Protein AF-C1N4J9-F1 (afdb_monomer_lite)

Organism: Micromonas pusilla (strain CCMP1545) (NCBI:txid564608)

Radius of gyration: 28.21 Å; chains: 1; bounding box: 77×66×72 Å

InterPro domains:
  IPR036188 FAD/NAD(P)-binding domain superfamily [G3DSA:3.50.50.60] (2-263)
  IPR036188 FAD/NAD(P)-binding domain superfamily [SSF51905] (5-262)

Secondary structure (DSSP, 8-state):
--TT-----HHHHHHHHHHHHHHHH-TTT-----S-EEEEEETTTTEEEEEE-BTTBTT--SEEEEEE-S-EEE---TT-HHHHHHHHTTS--EEEEEEEEEEEEEEEP----TTS-S---THHHHHHTTSPEEEEETTEEEEEPBPTTS-EEEEEEE--HHHHHTS-TTS--GGG--SHHHHHHHHHHH-TTSS-EEE-TTT--EEEPPPPHHHHHHHHHSPPEEEEEEEEES-SB-TTSSEEE-GGGT-B--GGGS-HHHHHH----------PPP-----PPPP-------------

pLDDT: mean 78.82, std 22.14, range [24.16, 97.94]

Foldseek 3Di:
DPDPDDDDDPVVVVVVVLVVVCVVPNCVGDPDDPQWDFDDADPVQQKTWIFHDDPVGNPDTPDIDIDHAQAAEFPPAQPTPVLVNCVVVVQKDKDKDFAQKWKDKFWAPQDDAPPDPPPPDPVVSVVQLQDWDKDDDPQWIWTWHHDPVSTTIIIIIAGDDPRVVPDDPPGDDLVQQQALVSLQVCCQVRPLPRRHWDQDPPPRDIGRDGPDSVRSRCRNPDDIGGQDMWMAMPDQAGPVRRYGYAQSSHTDDGCPVVCSVVRRPDDPPPPDPPDDDDDDDDDDDDDDDDDDDDDDDDDD

Sequence (300 aa):
MFKGTVSIDRNALADAIAASAEAKHGADVVAFARGVGVDAIDFDARVVTLAAKEASDPASVSYEQLVSYDLLVAADGVNSRVRSLLEAAGDVVVDQHSDEMLFKTIRLPAQTPPNYPHDGTVKVAATWRKCFHTWPRGLMSLLAPPCPNGSLTATVILPGGVHAANAGSDVWTFDKISTAEDAARFFAETFPDAFGRDVDAMTGAVSPTRPPEEELERFASARANPGGVTTTISSLAARDGTVALIGDAAHSMWPSLGQGCNARWRRRSISRPRSSPRRGATRRKRWRTSTPCEGRRCGR

Structure (mmCIF, N/CA/C/O backbone):
data_AF-C1N4J9-F1
#
_entry.id   AF-C1N4J9-F1
#
loop_
_atom_site.group_PDB
_atom_site.id
_atom_site.type_symbol
_atom_site.label_atom_id
_atom_site.label_alt_id
_atom_site.label_comp_id
_atom_site.label_asym_id
_atom_site.label_entity_id
_atom_site.label_seq_id
_atom_site.pdbx_PDB_ins_code
_atom_site.Cartn_x
_atom_site.Cartn_y
_atom_site.Cartn_z
_atom_site.occupancy
_atom_site.B_iso_or_equiv
_atom_site.auth_seq_id
_atom_site.auth_comp_id
_atom_site.auth_asym_id
_atom_site.auth_atom_id
_atom_site.pdbx_PDB_model_num
ATOM 1 N N . MET A 1 1 ? -11.879 0.253 -20.882 1.00 46.34 1 MET A N 1
ATOM 2 C CA . MET A 1 1 ? -12.050 0.010 -19.430 1.00 46.34 1 MET A CA 1
ATOM 3 C C . MET A 1 1 ? -11.187 1.064 -18.722 1.00 46.34 1 MET A C 1
ATOM 5 O O . MET A 1 1 ? -10.164 1.368 -19.307 1.00 46.34 1 MET A O 1
ATOM 9 N N . PHE A 1 2 ? -11.611 1.698 -17.614 1.00 53.31 2 PHE A N 1
ATOM 10 C CA . PHE A 1 2 ? -11.033 2.936 -17.000 1.00 53.31 2 PHE A CA 1
ATOM 11 C C . PHE A 1 2 ? -11.514 4.315 -17.527 1.00 53.31 2 PHE A C 1
ATOM 13 O O . PHE A 1 2 ? -10.832 5.323 -17.365 1.00 53.31 2 PHE A O 1
ATOM 20 N N . LYS A 1 3 ? -12.708 4.429 -18.133 1.00 52.47 3 LYS A N 1
ATOM 21 C CA . LYS A 1 3 ? -13.301 5.769 -18.350 1.00 52.47 3 LYS A CA 1
ATOM 22 C C . LYS A 1 3 ? -13.737 6.352 -16.998 1.00 52.47 3 LYS A C 1
ATOM 24 O O . LYS A 1 3 ? -14.516 5.712 -16.299 1.00 52.47 3 LYS A O 1
ATOM 29 N N . GLY A 1 4 ? -13.256 7.550 -16.660 1.00 68.94 4 GLY A N 1
ATOM 30 C CA . GLY A 1 4 ? -13.647 8.284 -15.447 1.00 68.94 4 GLY A CA 1
ATOM 31 C C . GLY A 1 4 ? -12.798 8.019 -14.197 1.00 68.94 4 GLY A C 1
ATOM 32 O O . GLY A 1 4 ? -13.113 8.555 -13.141 1.00 68.94 4 GLY A O 1
ATOM 33 N N . THR A 1 5 ? -11.727 7.228 -14.287 1.00 72.38 5 THR A N 1
ATOM 34 C CA . THR A 1 5 ? -10.736 7.108 -13.203 1.00 72.38 5 THR A CA 1
ATOM 35 C C . THR A 1 5 ? -9.741 8.260 -13.245 1.00 72.38 5 THR A C 1
ATOM 37 O O . THR A 1 5 ? -9.283 8.645 -14.320 1.00 72.38 5 THR A O 1
ATOM 40 N N . VAL A 1 6 ? -9.381 8.774 -12.071 1.00 78.12 6 VAL A N 1
ATOM 41 C CA . VAL A 1 6 ? -8.409 9.857 -11.900 1.00 78.12 6 VAL A CA 1
ATOM 42 C C . VAL A 1 6 ? -7.246 9.335 -11.066 1.00 78.12 6 VAL A C 1
ATOM 44 O O . VAL A 1 6 ? -7.457 8.622 -10.087 1.00 78.12 6 VAL A O 1
ATOM 47 N N . SER A 1 7 ? -6.026 9.682 -11.469 1.00 77.81 7 SER A N 1
ATOM 48 C CA . SER A 1 7 ? -4.830 9.467 -10.660 1.00 77.81 7 SER A CA 1
ATOM 49 C C . SER A 1 7 ? -4.620 10.679 -9.762 1.00 77.81 7 SER A C 1
ATOM 51 O O . SER A 1 7 ? -4.632 11.815 -10.240 1.00 77.81 7 SER A O 1
ATOM 53 N N . ILE A 1 8 ? -4.484 10.440 -8.463 1.00 82.31 8 ILE A N 1
ATOM 54 C CA . ILE A 1 8 ? -4.369 11.478 -7.439 1.00 82.31 8 ILE A CA 1
ATOM 55 C C . ILE A 1 8 ? -3.183 11.114 -6.553 1.00 82.31 8 ILE A C 1
ATOM 57 O O . ILE A 1 8 ? -3.012 9.948 -6.194 1.00 82.31 8 ILE A O 1
ATOM 61 N N . ASP A 1 9 ? -2.375 12.111 -6.199 1.00 83.81 9 ASP A N 1
ATOM 62 C CA . ASP A 1 9 ? -1.312 11.924 -5.220 1.00 83.81 9 ASP A CA 1
ATOM 63 C C . ASP A 1 9 ? -1.897 11.602 -3.835 1.00 83.81 9 ASP A C 1
ATOM 65 O O . ASP A 1 9 ? -2.837 12.248 -3.361 1.00 83.81 9 ASP A O 1
ATOM 69 N N . ARG A 1 10 ? -1.339 10.579 -3.183 1.00 84.31 10 ARG A N 1
ATOM 70 C CA . ARG A 1 10 ? -1.845 10.070 -1.904 1.00 84.31 10 ARG A CA 1
ATOM 71 C C . ARG A 1 10 ? -1.744 11.112 -0.791 1.00 84.31 10 ARG A C 1
ATOM 73 O O . ARG A 1 10 ? -2.682 11.231 -0.004 1.00 84.31 10 ARG A O 1
ATOM 80 N N . ASN A 1 11 ? -0.618 11.816 -0.708 1.00 85.81 11 ASN A N 1
ATOM 81 C CA . ASN A 1 11 ? -0.354 12.758 0.376 1.00 85.81 11 ASN A CA 1
ATOM 82 C C . ASN A 1 11 ? -1.211 14.007 0.191 1.00 85.81 11 ASN A C 1
ATOM 84 O O . ASN A 1 11 ? -1.920 14.396 1.113 1.00 85.81 11 ASN A O 1
ATOM 88 N N . ALA A 1 12 ? -1.276 14.528 -1.038 1.00 88.81 12 ALA A N 1
ATOM 89 C CA . ALA A 1 12 ? -2.144 15.649 -1.378 1.00 88.81 12 ALA A CA 1
ATOM 90 C C . ALA A 1 12 ? -3.619 15.363 -1.047 1.00 88.81 12 ALA A C 1
ATOM 92 O O . ALA A 1 12 ? -4.321 16.234 -0.535 1.00 88.81 12 ALA A O 1
ATOM 93 N N . LEU A 1 13 ? -4.099 14.139 -1.305 1.00 89.69 13 LEU A N 1
ATOM 94 C CA . LEU A 1 13 ? -5.462 13.749 -0.945 1.00 89.69 13 LEU A CA 1
ATOM 95 C C . LEU A 1 13 ? -5.671 13.685 0.574 1.00 89.69 13 LEU A C 1
ATOM 97 O O . LEU A 1 13 ? -6.696 14.157 1.063 1.00 89.69 13 LEU A O 1
ATOM 101 N N . ALA A 1 14 ? -4.730 13.101 1.319 1.00 89.88 14 ALA A N 1
ATOM 102 C CA . ALA A 1 14 ? -4.820 13.010 2.775 1.00 89.88 14 ALA A CA 1
ATOM 103 C C . ALA A 1 14 ? -4.820 14.399 3.433 1.00 89.88 14 ALA A C 1
ATOM 105 O O . ALA A 1 14 ? -5.667 14.674 4.285 1.00 89.88 14 ALA A O 1
ATOM 106 N N . ASP A 1 15 ? -3.936 15.288 2.981 1.00 89.81 15 ASP A N 1
ATOM 107 C CA . ASP A 1 15 ? -3.843 16.662 3.472 1.00 89.81 15 ASP A CA 1
ATOM 108 C C . ASP A 1 15 ? -5.116 17.455 3.153 1.00 89.81 15 ASP A C 1
ATOM 110 O O . ASP A 1 15 ? -5.657 18.136 4.025 1.00 89.81 15 ASP A O 1
ATOM 114 N N . ALA A 1 16 ? -5.663 17.303 1.942 1.00 92.56 16 ALA A N 1
ATOM 115 C CA . ALA A 1 16 ? -6.922 17.939 1.560 1.00 92.56 16 ALA A CA 1
ATOM 116 C C . ALA A 1 16 ? -8.113 17.457 2.409 1.00 92.56 16 ALA A C 1
ATOM 118 O O . ALA A 1 16 ? -8.984 18.257 2.755 1.00 92.56 16 ALA A O 1
ATOM 119 N N . ILE A 1 17 ? -8.159 16.169 2.771 1.00 91.38 17 ILE A N 1
ATOM 120 C CA . ILE A 1 17 ? -9.198 15.623 3.658 1.00 91.38 17 ILE A CA 1
ATOM 121 C C . ILE A 1 17 ? -9.083 16.230 5.060 1.00 91.38 17 ILE A C 1
ATOM 123 O O . ILE A 1 17 ? -10.097 16.668 5.604 1.00 91.38 17 ILE A O 1
ATOM 127 N N . ALA A 1 18 ? -7.874 16.278 5.628 1.00 89.75 18 ALA A N 1
ATOM 128 C CA . ALA A 1 18 ? -7.645 16.847 6.956 1.00 89.75 18 ALA A CA 1
ATOM 129 C C . ALA A 1 18 ? -8.039 18.332 6.997 1.00 89.75 18 ALA A C 1
ATOM 131 O O . ALA A 1 18 ? -8.881 18.723 7.805 1.00 89.75 18 ALA A O 1
ATOM 132 N N . ALA A 1 19 ? -7.539 19.122 6.042 1.00 90.44 19 ALA A N 1
ATOM 133 C CA . ALA A 1 19 ? -7.862 20.542 5.930 1.00 90.44 19 ALA A CA 1
ATOM 134 C C . ALA A 1 19 ? -9.370 20.783 5.735 1.00 90.44 19 ALA A C 1
ATOM 136 O O . ALA A 1 19 ? -9.949 21.686 6.338 1.00 90.44 19 ALA A O 1
ATOM 137 N N . SER A 1 20 ? -10.042 19.952 4.928 1.00 93.31 20 SER A N 1
ATOM 138 C CA . SER A 1 20 ? -11.491 20.059 4.732 1.00 93.31 20 SER A CA 1
ATOM 139 C C . SER A 1 20 ? -12.288 19.731 5.996 1.00 93.31 20 SER A C 1
ATOM 141 O O . SER A 1 20 ? -13.376 20.285 6.168 1.00 93.31 20 SER A O 1
ATOM 143 N N . ALA A 1 21 ? -11.808 18.818 6.844 1.00 91.19 21 ALA A N 1
ATOM 144 C CA . ALA A 1 21 ? -12.477 18.468 8.093 1.00 91.19 21 ALA A CA 1
ATOM 145 C C . ALA A 1 21 ? -12.380 19.617 9.108 1.00 91.19 21 ALA A C 1
ATOM 147 O O . ALA A 1 21 ? -13.407 20.028 9.653 1.00 91.19 21 ALA A O 1
ATOM 148 N N . GLU A 1 22 ? -11.183 20.186 9.283 1.00 90.62 22 GLU A N 1
ATOM 149 C CA . GLU A 1 22 ? -10.947 21.344 10.158 1.00 90.62 22 GLU A CA 1
ATOM 150 C C . GLU A 1 22 ? -11.754 22.562 9.697 1.00 90.62 22 GLU A C 1
ATOM 152 O O . GLU A 1 22 ? -12.463 23.172 10.493 1.00 90.62 22 GLU A O 1
ATOM 157 N N . ALA A 1 23 ? -11.732 22.878 8.397 1.00 91.88 23 ALA A N 1
ATOM 158 C CA . ALA A 1 23 ? -12.449 24.032 7.852 1.00 91.88 23 ALA A CA 1
ATOM 159 C C . ALA A 1 23 ? -13.975 23.930 8.017 1.00 91.88 23 ALA A C 1
ATOM 161 O O . ALA A 1 23 ? -14.655 24.944 8.166 1.00 91.88 23 ALA A O 1
ATOM 162 N N . LYS A 1 24 ? -14.530 22.714 7.968 1.00 94.69 24 LYS A N 1
ATOM 163 C CA . LYS A 1 24 ? -15.979 22.492 8.045 1.00 94.69 24 LYS A CA 1
ATOM 164 C C . LYS A 1 24 ? -16.508 22.449 9.477 1.00 94.69 24 LYS A C 1
ATOM 166 O O . LYS A 1 24 ? -17.655 22.832 9.700 1.00 94.69 24 LYS A O 1
ATOM 171 N N . HIS A 1 25 ? -15.720 21.928 10.413 1.00 93.44 25 HIS A N 1
ATOM 172 C CA . HIS A 1 25 ? -16.184 21.620 11.768 1.00 93.44 25 HIS A CA 1
ATOM 173 C C . HIS A 1 25 ? -15.506 22.455 12.862 1.00 93.44 25 HIS A C 1
ATOM 175 O O . HIS A 1 25 ? -16.047 22.538 13.960 1.00 93.44 25 HIS A O 1
ATOM 181 N N . GLY A 1 26 ? -14.388 23.119 12.558 1.00 90.25 26 GLY A N 1
ATOM 182 C CA . GLY A 1 26 ? -13.590 23.869 13.524 1.00 90.25 26 GLY A CA 1
ATOM 183 C C . GLY A 1 26 ? -12.716 22.969 14.405 1.00 90.25 26 GLY A C 1
ATOM 184 O O . GLY A 1 26 ? -12.986 21.778 14.575 1.00 90.25 26 GLY A O 1
ATOM 185 N N . ALA A 1 27 ? -11.668 23.559 14.983 1.00 84.38 27 ALA A N 1
ATOM 186 C CA . ALA A 1 27 ? -10.689 22.848 15.811 1.00 84.38 27 ALA A CA 1
ATOM 187 C C . ALA A 1 27 ? -11.271 22.318 17.137 1.00 84.38 27 ALA A C 1
ATOM 189 O O . ALA A 1 27 ? -10.782 21.324 17.665 1.00 84.38 27 ALA A O 1
ATOM 190 N N . ASP A 1 28 ? -12.345 22.935 17.642 1.00 86.31 28 ASP A N 1
ATOM 191 C CA . ASP A 1 28 ? -13.028 22.497 18.870 1.00 86.31 28 ASP A CA 1
ATOM 192 C C . ASP A 1 28 ? -13.790 21.173 18.686 1.00 86.31 28 ASP A C 1
ATOM 194 O O . ASP A 1 28 ? -14.105 20.491 19.659 1.00 86.31 28 ASP A O 1
ATOM 198 N N . VAL A 1 29 ? -14.106 20.808 17.437 1.00 90.81 29 VAL A N 1
ATOM 199 C CA . VAL A 1 29 ? -14.834 19.575 17.092 1.00 90.81 29 VAL A CA 1
ATOM 200 C C . VAL A 1 29 ? -13.898 18.531 16.492 1.00 90.81 29 VAL A C 1
ATOM 202 O O . VAL A 1 29 ? -14.062 17.338 16.742 1.00 90.81 29 VAL A O 1
ATOM 205 N N . VAL A 1 30 ? -12.930 18.962 15.680 1.00 91.81 30 VAL A N 1
ATOM 206 C CA . VAL A 1 30 ? -11.963 18.081 15.023 1.00 91.81 30 VAL A CA 1
ATOM 207 C C . VAL A 1 30 ? -10.556 18.579 15.315 1.00 91.81 30 VAL A C 1
ATOM 209 O O . VAL A 1 30 ? -10.150 19.626 14.822 1.00 91.81 30 VAL A O 1
ATOM 212 N N . ALA A 1 31 ? -9.795 17.777 16.057 1.00 89.25 31 ALA A N 1
ATOM 213 C CA . ALA A 1 31 ? -8.386 18.014 16.330 1.00 89.25 31 ALA A CA 1
ATOM 214 C C . ALA A 1 31 ? -7.542 16.837 15.825 1.00 89.25 31 ALA A C 1
ATOM 216 O O . ALA A 1 31 ? -7.893 15.673 16.026 1.00 89.25 31 ALA A O 1
ATOM 217 N N . PHE A 1 32 ? -6.410 17.138 15.187 1.00 90.12 32 PHE A N 1
ATOM 218 C CA . PHE A 1 32 ? -5.460 16.136 14.707 1.00 90.12 32 PHE A CA 1
ATOM 219 C C . PHE A 1 32 ? -4.204 16.125 15.578 1.00 90.12 32 PHE A C 1
ATOM 221 O O . PHE A 1 32 ? -3.360 17.013 15.478 1.00 90.12 32 PHE A O 1
ATOM 228 N N . ALA A 1 33 ? -4.042 15.080 16.388 1.00 88.62 33 ALA A N 1
ATOM 229 C CA . ALA A 1 33 ? -2.778 14.803 17.062 1.00 88.62 33 ALA A CA 1
ATOM 230 C C . ALA A 1 33 ? -1.834 14.066 16.097 1.00 88.62 33 ALA A C 1
ATOM 232 O O . ALA A 1 33 ? -2.190 13.030 15.532 1.00 88.62 33 ALA A O 1
ATOM 233 N N . ARG A 1 34 ? -0.633 14.612 15.875 1.00 89.81 34 ARG A N 1
ATOM 234 C CA . ARG A 1 34 ? 0.389 14.040 14.981 1.00 89.81 34 ARG A CA 1
ATOM 235 C C . ARG A 1 34 ? 1.582 13.546 15.793 1.00 89.81 34 ARG A C 1
ATOM 237 O O . ARG A 1 34 ? 1.872 14.087 16.851 1.00 89.81 34 ARG A O 1
ATOM 244 N N . GLY A 1 35 ? 2.274 12.528 15.281 1.00 89.38 35 GLY A N 1
ATOM 245 C CA . GLY A 1 35 ? 3.432 11.930 15.961 1.00 89.38 35 GLY A CA 1
ATOM 246 C C . GLY A 1 35 ? 3.078 11.021 17.144 1.00 89.38 35 GLY A C 1
ATOM 247 O O . GLY A 1 35 ? 3.977 10.533 17.816 1.00 89.38 35 GLY A O 1
ATOM 248 N N . VAL A 1 36 ? 1.788 10.766 17.374 1.00 92.12 36 VAL A N 1
ATOM 249 C CA . VAL A 1 36 ? 1.280 9.852 18.403 1.00 92.12 36 VAL A CA 1
ATOM 250 C C . VAL A 1 36 ? 0.503 8.711 17.752 1.00 92.12 36 VAL A C 1
ATOM 252 O O . VAL A 1 36 ? -0.160 8.903 16.730 1.00 92.12 36 VAL A O 1
ATOM 255 N N . GLY A 1 37 ? 0.586 7.521 18.338 1.00 93.00 37 GLY A N 1
ATOM 256 C CA . GLY A 1 37 ? -0.166 6.337 17.929 1.00 93.00 37 GLY A CA 1
ATOM 257 C C . GLY A 1 37 ? -0.867 5.683 19.115 1.00 93.00 37 GLY A C 1
ATOM 258 O O . GLY A 1 37 ? -0.580 5.997 20.266 1.00 93.00 37 GLY A O 1
ATOM 259 N N . VAL A 1 38 ? -1.794 4.768 18.835 1.00 95.00 38 VAL A N 1
ATOM 260 C CA . VAL A 1 38 ? -2.415 3.936 19.876 1.00 95.00 38 VAL A CA 1
ATOM 261 C C . VAL A 1 38 ? -1.387 2.929 20.379 1.00 95.00 38 VAL A C 1
ATOM 263 O O . VAL A 1 38 ? -0.791 2.226 19.568 1.00 95.00 38 VAL A O 1
ATOM 266 N N . ASP A 1 39 ? -1.212 2.827 21.694 1.00 94.06 39 ASP A N 1
ATOM 267 C CA . ASP A 1 39 ? -0.347 1.821 22.318 1.00 94.06 39 ASP A CA 1
ATOM 268 C C . ASP A 1 39 ? -1.154 0.704 22.990 1.00 94.06 39 ASP A C 1
ATOM 270 O O . ASP A 1 39 ? -0.944 -0.484 22.707 1.00 94.06 39 ASP A O 1
ATOM 274 N N . ALA A 1 40 ? -2.134 1.092 23.808 1.00 95.38 40 ALA A N 1
ATOM 275 C CA . ALA A 1 40 ? -3.006 0.199 24.562 1.00 95.38 40 ALA A CA 1
ATOM 276 C C . ALA A 1 40 ? -4.440 0.744 24.628 1.00 95.38 40 ALA A C 1
ATOM 278 O O . ALA A 1 40 ? -4.677 1.935 24.417 1.00 95.38 40 ALA A O 1
ATOM 279 N N . ILE A 1 41 ? -5.399 -0.139 24.907 1.00 96.94 41 ILE A N 1
ATOM 280 C CA . ILE A 1 41 ? -6.807 0.212 25.109 1.00 96.94 41 ILE A CA 1
ATOM 281 C C . ILE A 1 41 ? -7.330 -0.583 26.303 1.00 96.94 41 ILE A C 1
ATOM 283 O O . ILE A 1 41 ? -7.236 -1.809 26.315 1.00 96.94 41 ILE A O 1
ATOM 287 N N . ASP A 1 42 ? -7.911 0.119 27.270 1.00 96.50 42 ASP A N 1
ATOM 288 C CA . ASP A 1 42 ? -8.808 -0.460 28.262 1.00 96.50 42 ASP A CA 1
ATOM 289 C C . ASP A 1 42 ? -10.238 -0.361 27.710 1.00 96.50 42 ASP A C 1
ATOM 291 O O . ASP A 1 42 ? -10.813 0.729 27.610 1.00 96.50 42 ASP A O 1
ATOM 295 N N . PHE A 1 43 ? -10.782 -1.493 27.259 1.00 95.19 43 PHE A N 1
ATOM 296 C CA . PHE A 1 43 ? -12.111 -1.547 26.645 1.00 95.19 43 PHE A CA 1
ATOM 297 C C . PHE A 1 43 ? -13.235 -1.372 27.677 1.00 95.19 43 PHE A C 1
ATOM 299 O O . PHE A 1 43 ? -14.249 -0.749 27.365 1.00 95.19 43 PHE A O 1
ATOM 306 N N . ASP A 1 44 ? -13.038 -1.844 28.911 1.00 94.00 44 ASP A N 1
ATOM 307 C CA . ASP A 1 44 ? -14.042 -1.757 29.975 1.00 94.00 44 ASP A CA 1
ATOM 308 C C . ASP A 1 44 ? -14.150 -0.323 30.508 1.00 94.00 44 ASP A C 1
ATOM 310 O O . ASP A 1 44 ? -15.250 0.220 30.641 1.00 94.00 44 ASP A O 1
ATOM 314 N N . ALA A 1 45 ? -13.006 0.322 30.761 1.00 96.31 45 ALA A N 1
ATOM 315 C CA . ALA A 1 45 ? -12.950 1.720 31.185 1.00 96.31 45 ALA A CA 1
ATOM 316 C C . ALA A 1 45 ? -13.157 2.711 30.027 1.00 96.31 45 ALA A C 1
ATOM 318 O O . ALA A 1 45 ? -13.373 3.900 30.267 1.00 96.31 45 ALA A O 1
ATOM 319 N N . ARG A 1 46 ? -13.092 2.231 28.777 1.00 97.00 46 ARG A N 1
ATOM 320 C CA . ARG A 1 46 ? -13.132 3.027 27.539 1.00 97.00 46 ARG A CA 1
ATOM 321 C C . ARG A 1 46 ? -12.082 4.129 27.512 1.00 97.00 46 ARG A C 1
ATOM 323 O O . ARG A 1 46 ? -12.369 5.301 27.257 1.00 97.00 46 ARG A O 1
ATOM 330 N N . VAL A 1 47 ? -10.844 3.729 27.774 1.00 97.94 47 VAL A N 1
ATOM 331 C CA . VAL A 1 47 ? -9.680 4.614 27.759 1.00 97.94 47 VAL A CA 1
ATOM 332 C C . VAL A 1 47 ? -8.662 4.084 26.762 1.00 97.94 47 VAL A C 1
ATOM 334 O O . VAL A 1 47 ? -8.317 2.905 26.773 1.00 97.94 47 VAL A O 1
ATOM 337 N N . VAL A 1 48 ? -8.187 4.956 25.877 1.00 97.19 48 VAL A N 1
ATOM 338 C CA . VAL A 1 48 ? -7.078 4.669 24.968 1.00 97.19 48 VAL A CA 1
ATOM 339 C C . VAL A 1 48 ? -5.808 5.336 25.483 1.00 97.19 48 VAL A C 1
ATOM 341 O O . VAL A 1 48 ? -5.824 6.506 25.868 1.00 97.19 48 VAL A O 1
ATOM 344 N N . THR A 1 49 ? -4.708 4.591 25.465 1.00 96.69 49 THR A N 1
ATOM 345 C CA . THR A 1 49 ? -3.367 5.111 25.721 1.00 96.69 49 THR A CA 1
ATOM 346 C C . THR A 1 49 ? -2.735 5.486 24.389 1.00 96.69 49 THR A C 1
ATOM 348 O O . THR A 1 49 ? -2.492 4.626 23.535 1.00 96.69 49 THR A O 1
ATOM 351 N N . LEU A 1 50 ? -2.486 6.778 24.206 1.00 95.31 50 LEU A N 1
ATOM 352 C CA . LEU A 1 50 ? -1.751 7.327 23.074 1.00 95.31 50 LEU A CA 1
ATOM 353 C C . LEU A 1 50 ? -0.293 7.519 23.473 1.00 95.31 50 LEU A C 1
ATOM 355 O O . LEU A 1 50 ? -0.024 8.125 24.506 1.00 95.31 50 LEU A O 1
ATOM 359 N N . ALA A 1 51 ? 0.635 7.048 22.644 1.00 93.25 51 ALA A N 1
ATOM 360 C CA . ALA A 1 51 ? 2.062 7.191 22.894 1.00 93.25 51 ALA A CA 1
ATOM 361 C C . ALA A 1 51 ? 2.824 7.670 21.655 1.00 93.25 51 ALA A C 1
ATOM 363 O O . ALA A 1 51 ? 2.479 7.320 20.522 1.00 93.25 51 ALA A O 1
ATOM 364 N N . ALA A 1 52 ? 3.884 8.448 21.878 1.00 90.38 52 ALA A N 1
ATOM 365 C CA . ALA A 1 52 ? 4.909 8.710 20.871 1.00 90.38 52 ALA A CA 1
ATOM 366 C C . ALA A 1 52 ? 6.124 7.823 21.156 1.00 90.38 52 ALA A C 1
ATOM 368 O O . ALA A 1 52 ? 6.630 7.790 22.281 1.00 90.38 52 ALA A O 1
ATOM 369 N N . LYS A 1 53 ? 6.572 7.099 20.128 1.00 84.12 53 LYS A N 1
ATOM 370 C CA . LYS A 1 53 ? 7.697 6.164 20.196 1.00 84.12 53 LYS A CA 1
ATOM 371 C C . LYS A 1 53 ? 8.667 6.464 19.065 1.00 84.12 53 LYS A C 1
ATOM 373 O O . LYS A 1 53 ? 8.232 6.709 17.938 1.00 84.12 53 LYS A O 1
ATOM 378 N N . GLU A 1 54 ? 9.962 6.433 19.351 1.00 77.62 54 GLU A N 1
ATOM 379 C CA . GLU A 1 54 ? 10.990 6.561 18.322 1.00 77.62 54 GLU A CA 1
ATOM 380 C C . GLU A 1 54 ? 10.957 5.347 17.395 1.00 77.62 54 GLU A C 1
ATOM 382 O O . GLU A 1 54 ? 10.886 4.198 17.834 1.00 77.62 54 GLU A O 1
ATOM 387 N N . ALA A 1 55 ? 11.065 5.586 16.088 1.00 71.44 55 ALA A N 1
ATOM 388 C CA . ALA A 1 55 ? 11.041 4.508 15.100 1.00 71.44 55 ALA A CA 1
ATOM 389 C C . ALA A 1 55 ? 12.200 3.508 15.282 1.00 71.44 55 ALA A C 1
ATOM 391 O O . ALA A 1 55 ? 12.068 2.340 14.919 1.00 71.44 55 ALA A O 1
ATOM 392 N N . SER A 1 56 ? 13.331 3.962 15.834 1.00 77.81 56 SER A N 1
ATOM 393 C CA . SER A 1 56 ? 14.507 3.133 16.119 1.00 77.81 56 SER A CA 1
ATOM 394 C C . SER A 1 56 ? 14.406 2.338 17.419 1.00 77.81 56 SER A C 1
ATOM 396 O O . SER A 1 56 ? 15.165 1.388 17.589 1.00 77.81 56 SER A O 1
ATOM 398 N N . ASP A 1 57 ? 13.508 2.719 18.331 1.00 75.56 57 ASP A N 1
ATOM 399 C CA . ASP A 1 57 ? 13.347 2.065 19.628 1.00 75.56 57 ASP A CA 1
ATOM 400 C C . ASP A 1 57 ? 11.860 1.990 20.023 1.00 75.56 57 ASP A C 1
ATOM 402 O O . ASP A 1 57 ? 11.318 2.930 20.610 1.00 75.56 57 ASP A O 1
ATOM 406 N N . PRO A 1 58 ? 11.189 0.857 19.757 1.00 69.00 58 PRO A N 1
ATOM 407 C CA . PRO A 1 58 ? 9.785 0.651 20.113 1.00 69.00 58 PRO A CA 1
ATOM 408 C C . PRO A 1 58 ? 9.499 0.652 21.624 1.00 69.00 58 PRO A C 1
ATOM 410 O O . PRO A 1 58 ? 8.328 0.697 22.013 1.00 69.00 58 PRO A O 1
ATOM 413 N N . ALA A 1 59 ? 10.532 0.545 22.469 1.00 75.56 59 ALA A N 1
ATOM 414 C CA . ALA A 1 59 ? 10.404 0.654 23.920 1.00 75.56 59 ALA A CA 1
ATOM 415 C C . ALA A 1 59 ? 10.538 2.103 24.410 1.00 75.56 59 ALA A C 1
ATOM 417 O O . ALA A 1 59 ? 10.151 2.398 25.541 1.00 75.56 59 ALA A O 1
ATOM 418 N N . SER A 1 60 ? 11.042 3.013 23.571 1.00 78.06 60 SER A N 1
ATOM 419 C CA . SER A 1 60 ? 11.066 4.434 23.895 1.00 78.06 60 SER A CA 1
ATOM 420 C C . SER A 1 60 ? 9.638 4.972 23.978 1.00 78.06 60 SER A C 1
ATOM 422 O O . SER A 1 60 ? 8.815 4.747 23.092 1.00 78.06 60 SER A O 1
ATOM 424 N N . VAL A 1 61 ? 9.335 5.679 25.063 1.00 79.38 61 VAL A N 1
ATOM 425 C CA . VAL A 1 61 ? 8.080 6.413 25.230 1.00 79.38 61 VAL A CA 1
ATOM 426 C C . VAL A 1 61 ? 8.463 7.843 25.564 1.00 79.38 61 VAL A C 1
ATOM 428 O O . VAL A 1 61 ? 8.894 8.138 26.677 1.00 79.38 61 VAL A O 1
ATOM 431 N N . SER A 1 62 ? 8.374 8.728 24.573 1.00 82.00 62 SER A N 1
ATOM 432 C CA . SER A 1 62 ? 8.672 10.156 24.750 1.00 82.00 62 SER A CA 1
ATOM 433 C C . SER A 1 62 ? 7.441 10.955 25.176 1.00 82.00 62 SER A C 1
ATOM 435 O O . SER A 1 62 ? 7.559 12.065 25.694 1.00 82.00 62 SER A O 1
ATOM 437 N N . TYR A 1 63 ? 6.257 10.378 24.986 1.00 84.81 63 TYR A N 1
ATOM 438 C CA . TYR A 1 63 ? 4.974 10.957 25.347 1.00 84.81 63 TYR A CA 1
ATOM 439 C C . TYR A 1 63 ? 3.966 9.846 25.611 1.00 84.81 63 TYR A C 1
ATOM 441 O O . TYR A 1 63 ? 3.922 8.879 24.851 1.00 84.81 63 TYR A O 1
ATOM 449 N N . GLU A 1 64 ? 3.134 10.022 26.635 1.00 91.75 64 GLU A N 1
ATOM 450 C CA . GLU A 1 64 ? 1.986 9.168 26.924 1.00 91.75 64 GLU A CA 1
ATOM 451 C C . GLU A 1 64 ? 0.795 10.028 27.362 1.00 91.75 64 GLU A C 1
ATOM 453 O O . GLU A 1 64 ? 0.943 10.959 28.157 1.00 91.75 64 GLU A O 1
ATOM 458 N N . GLN A 1 65 ? -0.393 9.717 26.846 1.00 94.00 65 GLN A N 1
ATOM 459 C CA . GLN A 1 65 ? -1.644 10.351 27.243 1.00 94.00 65 GLN A CA 1
ATOM 460 C C . GLN A 1 65 ? -2.782 9.335 27.278 1.00 94.00 65 GLN A C 1
ATOM 462 O O . GLN A 1 65 ? -2.986 8.577 26.331 1.00 94.00 65 GLN A O 1
ATOM 467 N N . LEU A 1 66 ? -3.574 9.382 28.348 1.00 96.50 66 LEU A N 1
ATOM 468 C CA . LEU A 1 66 ? -4.823 8.639 28.463 1.00 96.50 66 LEU A CA 1
ATOM 469 C C . LEU A 1 66 ? -5.980 9.507 27.965 1.00 96.50 66 LEU A C 1
ATOM 471 O O . LEU A 1 66 ? -6.134 10.654 28.392 1.00 96.50 66 LEU A O 1
ATOM 475 N N . VAL A 1 67 ? -6.801 8.953 27.077 1.00 96.00 67 VAL A N 1
ATOM 476 C CA . VAL A 1 67 ? -7.959 9.638 26.490 1.00 96.0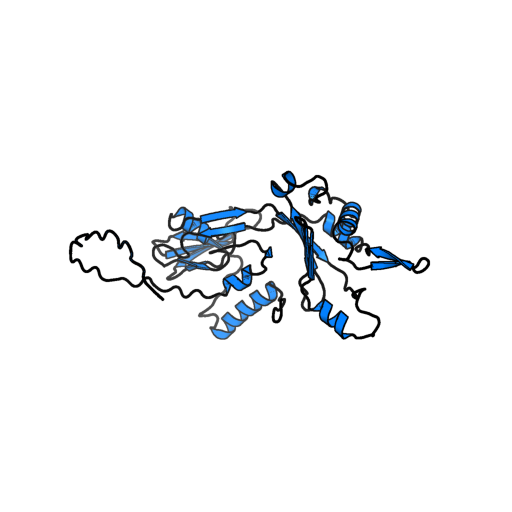0 67 VAL A CA 1
ATOM 477 C C . VAL A 1 67 ? -9.190 8.747 26.620 1.00 96.00 67 VAL A C 1
ATOM 479 O O . VAL A 1 67 ? -9.175 7.598 26.183 1.00 96.00 67 VAL A O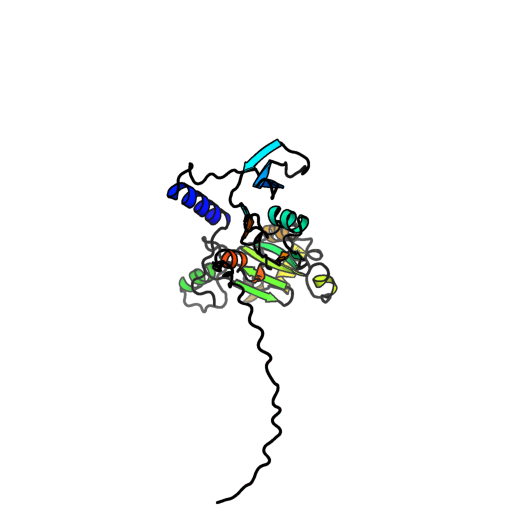 1
ATOM 482 N N . SER A 1 68 ? -10.265 9.259 27.219 1.00 97.38 68 SER A N 1
ATOM 483 C CA . SER A 1 68 ? -11.547 8.552 27.274 1.00 97.38 68 SER A CA 1
ATOM 484 C C . SER A 1 68 ? -12.288 8.644 25.939 1.00 97.38 68 SER A C 1
ATOM 486 O O . SER A 1 68 ? -12.194 9.651 25.234 1.00 97.38 68 SER A O 1
ATOM 488 N N . TYR A 1 69 ? -13.046 7.606 25.588 1.00 96.88 69 TYR A N 1
ATOM 489 C CA . TYR A 1 69 ? -13.843 7.586 24.363 1.00 96.88 69 TYR A CA 1
ATOM 490 C C . TYR A 1 69 ? -15.242 7.001 24.578 1.00 96.88 69 TYR A C 1
ATOM 492 O O . TYR A 1 69 ? -15.446 6.074 25.355 1.00 96.88 69 TYR A O 1
ATOM 500 N N . ASP A 1 70 ? -16.215 7.509 23.823 1.00 96.88 70 ASP A N 1
ATOM 501 C CA . ASP A 1 70 ? -17.528 6.865 23.677 1.00 96.88 70 ASP A CA 1
ATOM 502 C C . ASP A 1 70 ? -17.548 5.885 22.497 1.00 96.88 70 ASP A C 1
ATOM 504 O O . ASP A 1 70 ? -18.205 4.845 22.541 1.00 96.88 70 ASP A O 1
ATOM 508 N N . LEU A 1 71 ? -16.819 6.235 21.433 1.00 97.19 71 LEU A N 1
ATOM 509 C CA . LEU A 1 71 ? -16.648 5.450 20.218 1.00 97.19 71 LEU A CA 1
ATOM 510 C C . LEU A 1 71 ? -15.217 5.619 19.704 1.00 97.19 71 LEU A C 1
ATOM 512 O O . LEU A 1 71 ? -14.779 6.741 19.451 1.00 97.19 71 LEU A O 1
ATOM 516 N N . LEU A 1 72 ? -14.525 4.505 19.474 1.00 97.69 72 LEU A N 1
ATOM 517 C CA . LEU A 1 72 ? -13.216 4.476 18.830 1.00 97.69 72 LEU A CA 1
ATOM 518 C C . LEU A 1 72 ? -13.350 3.942 17.400 1.00 97.69 72 LEU A C 1
ATOM 520 O O . LEU A 1 72 ? -13.774 2.810 17.181 1.00 97.69 72 LEU A O 1
ATOM 524 N N . VAL A 1 73 ? -12.971 4.747 16.407 1.00 97.81 73 VAL A N 1
ATOM 525 C CA . VAL A 1 73 ? -12.960 4.327 14.997 1.00 97.81 73 VAL A CA 1
ATOM 526 C C . VAL A 1 73 ? -11.519 4.146 14.536 1.00 97.81 73 VAL A C 1
ATOM 528 O O . VAL A 1 73 ? -10.788 5.119 14.361 1.00 97.81 73 VAL A O 1
ATOM 531 N N . ALA A 1 74 ? -11.110 2.901 14.312 1.00 96.81 74 ALA A N 1
ATOM 532 C CA . ALA A 1 74 ? -9.763 2.572 13.877 1.00 96.81 74 ALA A CA 1
ATOM 533 C C . ALA A 1 74 ? -9.641 2.635 12.351 1.00 96.81 74 ALA A C 1
ATOM 535 O O . ALA A 1 74 ? -10.257 1.855 11.619 1.00 96.81 74 ALA A O 1
ATOM 536 N N . ALA A 1 75 ? -8.806 3.559 11.881 1.00 95.81 75 ALA A N 1
ATOM 537 C CA . ALA A 1 75 ? -8.417 3.720 10.481 1.00 95.81 75 ALA A CA 1
ATOM 538 C C . ALA A 1 75 ? -6.888 3.605 10.297 1.00 95.81 75 ALA A C 1
ATOM 540 O O . ALA A 1 75 ? -6.323 4.142 9.345 1.00 95.81 75 ALA A O 1
ATOM 541 N N . ASP A 1 76 ? -6.225 2.892 11.209 1.00 94.62 76 ASP A N 1
ATOM 542 C CA . ASP A 1 76 ? -4.770 2.785 11.402 1.00 94.62 76 ASP A CA 1
ATOM 543 C C . ASP A 1 76 ? -4.070 1.789 10.453 1.00 94.62 76 ASP A C 1
ATOM 545 O O . ASP A 1 76 ? -2.875 1.525 10.561 1.00 94.62 76 ASP A O 1
ATOM 549 N N . GLY A 1 77 ? -4.785 1.305 9.436 1.00 92.06 77 GLY A N 1
ATOM 550 C CA . GLY A 1 77 ? -4.198 0.656 8.266 1.00 92.06 77 GLY A CA 1
ATOM 551 C C . GLY A 1 77 ? -3.917 -0.840 8.419 1.00 92.06 77 GLY A C 1
ATOM 552 O O . GLY A 1 77 ? -4.426 -1.515 9.307 1.00 92.06 77 GLY A O 1
ATOM 553 N N . VAL A 1 78 ? -3.126 -1.381 7.487 1.00 91.19 78 VAL A N 1
ATOM 554 C CA . VAL A 1 78 ? -2.915 -2.833 7.356 1.00 91.19 78 VAL A CA 1
ATOM 555 C C . VAL A 1 78 ? -2.278 -3.463 8.596 1.00 91.19 78 VAL A C 1
ATOM 557 O O . VAL A 1 78 ? -2.613 -4.592 8.930 1.00 91.19 78 VAL A O 1
ATOM 560 N N . ASN A 1 79 ? -1.458 -2.712 9.336 1.00 91.00 79 ASN A N 1
ATOM 561 C CA . ASN A 1 79 ? -0.826 -3.135 10.590 1.00 91.00 79 ASN A CA 1
ATOM 562 C C . ASN A 1 79 ? -1.539 -2.522 11.810 1.00 91.00 79 ASN A C 1
ATOM 564 O O . ASN A 1 79 ? -0.888 -2.043 12.732 1.00 91.00 79 ASN A O 1
ATOM 568 N N . SER A 1 80 ? -2.875 -2.476 11.769 1.00 96.19 80 SER A N 1
ATOM 569 C CA . SER A 1 80 ? -3.715 -1.870 12.805 1.00 96.19 80 SER A CA 1
ATOM 570 C C . SER A 1 80 ? -3.391 -2.398 14.201 1.00 96.19 80 SER A C 1
ATOM 572 O O . SER A 1 80 ? -3.574 -3.584 14.487 1.00 96.19 80 SER A O 1
ATOM 574 N N . ARG A 1 81 ? -2.970 -1.491 15.086 1.00 96.25 81 ARG A N 1
ATOM 575 C CA . ARG A 1 81 ? -2.739 -1.792 16.498 1.00 96.25 81 ARG A CA 1
ATOM 576 C C . ARG A 1 81 ? -4.060 -2.049 17.207 1.00 96.25 81 ARG A C 1
ATOM 578 O O . ARG A 1 81 ? -4.140 -2.971 18.014 1.00 96.25 81 ARG A O 1
ATOM 585 N N . VAL A 1 82 ? -5.103 -1.289 16.866 1.00 97.44 82 VAL A N 1
ATOM 586 C CA . VAL A 1 82 ? -6.438 -1.474 17.454 1.00 97.44 82 VAL A CA 1
ATOM 587 C C . VAL A 1 82 ? -6.988 -2.860 17.121 1.00 97.44 82 VAL A C 1
ATOM 589 O O . VAL A 1 82 ? -7.487 -3.545 18.011 1.00 97.44 82 VAL A O 1
ATOM 592 N N . ARG A 1 83 ? -6.846 -3.321 15.870 1.00 97.00 83 ARG A N 1
ATOM 593 C CA . ARG A 1 83 ? -7.261 -4.674 15.477 1.00 97.00 83 ARG A CA 1
ATOM 594 C C . ARG A 1 83 ? -6.511 -5.741 16.272 1.00 97.00 83 ARG A C 1
ATOM 596 O O . ARG A 1 83 ? -7.155 -6.650 16.780 1.00 97.00 83 ARG A O 1
ATOM 603 N N . SER A 1 84 ? -5.189 -5.630 16.405 1.00 96.56 84 SER A N 1
ATOM 604 C CA . SER A 1 84 ? -4.407 -6.594 17.192 1.00 96.56 84 SER A CA 1
ATOM 605 C C . SER A 1 84 ? -4.831 -6.633 18.664 1.00 96.56 84 SER A C 1
ATOM 607 O O . SER A 1 84 ? -4.851 -7.703 19.263 1.00 96.56 84 SER A O 1
ATOM 609 N N . LEU A 1 85 ? -5.207 -5.490 19.249 1.00 97.12 85 LEU A N 1
ATOM 610 C CA . LEU A 1 85 ? -5.730 -5.433 20.618 1.00 97.12 85 LEU A CA 1
ATOM 611 C C . LEU A 1 85 ? -7.119 -6.087 20.734 1.00 97.12 85 LEU A C 1
ATOM 613 O O . LEU A 1 85 ? -7.362 -6.816 21.691 1.00 97.12 85 LEU A O 1
ATOM 617 N N . LEU A 1 86 ? -8.004 -5.890 19.750 1.00 96.69 86 LEU A N 1
ATOM 618 C CA . LEU A 1 86 ? -9.308 -6.569 19.701 1.00 96.69 86 LEU A CA 1
ATOM 619 C C . LEU A 1 86 ? -9.170 -8.086 19.526 1.00 96.69 86 LEU A C 1
ATOM 621 O O . LEU A 1 86 ? -9.927 -8.852 20.118 1.00 96.69 86 LEU A O 1
ATOM 625 N N . GLU A 1 87 ? -8.212 -8.530 18.718 1.00 96.44 87 GLU A N 1
ATOM 626 C CA . GLU A 1 87 ? -7.909 -9.952 18.559 1.00 96.44 87 GLU A CA 1
ATOM 627 C C . GLU A 1 87 ? -7.390 -10.559 19.865 1.00 96.44 87 GLU A C 1
ATOM 629 O O . GLU A 1 87 ? -7.888 -11.595 20.302 1.00 96.44 87 GLU A O 1
ATOM 634 N N . ALA A 1 88 ? -6.455 -9.880 20.537 1.00 96.44 88 ALA A N 1
ATOM 635 C CA . ALA A 1 88 ? -5.924 -10.314 21.828 1.00 96.44 88 ALA A CA 1
ATOM 636 C C . ALA A 1 88 ? -7.005 -10.375 22.923 1.00 96.44 88 ALA A C 1
ATOM 638 O O . ALA A 1 88 ? -6.959 -11.253 23.783 1.00 96.44 88 ALA A O 1
ATOM 639 N N . ALA A 1 89 ? -8.002 -9.487 22.867 1.00 94.56 89 ALA A N 1
ATOM 640 C CA . ALA A 1 89 ? -9.176 -9.517 23.739 1.00 94.56 89 ALA A CA 1
ATOM 641 C C . ALA A 1 89 ? -10.180 -10.639 23.386 1.00 94.56 89 ALA A C 1
ATOM 643 O O . ALA A 1 89 ? -11.130 -10.877 24.129 1.00 94.56 89 ALA A O 1
ATOM 644 N N . GLY A 1 90 ? -9.993 -11.344 22.263 1.00 94.81 90 GLY A N 1
ATOM 645 C CA . GLY A 1 90 ? -10.906 -12.387 21.786 1.00 94.81 90 GLY A CA 1
ATOM 646 C C . GLY A 1 90 ? -12.192 -11.844 21.154 1.00 94.81 90 GLY A C 1
ATOM 647 O O . GLY A 1 90 ? -13.170 -12.582 20.980 1.00 94.81 90 GLY A O 1
ATOM 648 N N . ASP A 1 91 ? -12.219 -10.560 20.806 1.00 93.94 91 ASP A N 1
ATOM 649 C CA . ASP A 1 91 ? -13.385 -9.887 20.237 1.00 93.94 91 ASP A CA 1
ATOM 650 C C . ASP A 1 91 ? -13.559 -10.171 18.748 1.00 93.94 91 ASP A C 1
ATOM 652 O O . ASP A 1 91 ? -14.685 -10.310 18.259 1.00 93.94 91 ASP A O 1
ATOM 656 N N . VAL A 1 92 ? -12.443 -10.336 18.042 1.00 94.44 92 VAL A N 1
ATOM 657 C CA . VAL A 1 92 ? -12.403 -10.674 16.620 1.00 94.44 92 VAL A CA 1
ATOM 658 C C . VAL A 1 92 ? -11.440 -11.828 16.372 1.00 94.44 92 VAL A C 1
ATOM 660 O O . VAL A 1 92 ? -10.490 -12.034 17.118 1.00 94.44 92 VAL A O 1
ATOM 663 N N . VAL A 1 93 ? -11.692 -12.578 15.303 1.00 95.81 93 VAL A N 1
ATOM 664 C CA . VAL A 1 93 ? -10.731 -13.529 14.735 1.00 95.81 93 VAL A CA 1
ATOM 665 C C . VAL A 1 93 ? -10.163 -12.874 13.489 1.00 95.81 93 VAL A C 1
ATOM 667 O O . VAL A 1 93 ? -10.945 -12.415 12.646 1.00 95.81 93 VAL A O 1
ATOM 670 N N . VAL A 1 94 ? -8.838 -12.810 13.388 1.00 95.44 94 VAL A N 1
ATOM 671 C CA . VAL A 1 94 ? -8.130 -12.220 12.253 1.00 95.44 94 VAL A CA 1
ATOM 672 C C . VAL A 1 94 ? -7.438 -13.331 11.476 1.00 95.44 94 VAL A C 1
ATOM 674 O O . VAL A 1 94 ? -6.802 -14.212 12.042 1.00 95.44 94 VAL A O 1
ATOM 677 N N . ASP A 1 95 ? -7.565 -13.280 10.157 1.00 94.69 95 ASP A N 1
ATOM 678 C CA . ASP A 1 95 ? -6.806 -14.111 9.234 1.00 94.69 95 ASP A CA 1
ATOM 679 C C . ASP A 1 95 ? -6.025 -13.188 8.294 1.00 94.69 95 ASP A C 1
ATOM 681 O O . ASP A 1 95 ? -6.613 -12.372 7.571 1.00 94.69 95 ASP A O 1
ATOM 685 N N . GLN A 1 96 ? -4.694 -13.264 8.362 1.00 92.12 96 GLN A N 1
ATOM 686 C CA . GLN A 1 96 ? -3.788 -12.466 7.541 1.00 92.12 96 GLN A CA 1
ATOM 687 C C . GLN A 1 96 ? -2.913 -13.368 6.683 1.00 92.12 96 GLN A C 1
ATOM 689 O O . GLN A 1 96 ? -2.189 -14.222 7.187 1.00 92.12 96 GLN A O 1
ATOM 694 N N . HIS A 1 97 ? -2.914 -13.099 5.382 1.00 90.50 97 HIS A N 1
ATOM 695 C CA . HIS A 1 97 ? -2.044 -13.757 4.423 1.00 90.50 97 HIS A CA 1
ATOM 696 C C . HIS A 1 97 ? -1.149 -12.719 3.750 1.00 90.50 97 HIS A C 1
ATOM 698 O O . HIS A 1 97 ? -1.633 -11.840 3.028 1.00 90.50 97 HIS A O 1
ATOM 704 N N . SER A 1 98 ? 0.160 -12.823 3.971 1.00 88.19 98 SER A N 1
ATOM 705 C CA . SER A 1 98 ? 1.140 -12.097 3.164 1.00 88.19 98 SER A CA 1
ATOM 706 C C . SER A 1 98 ? 1.357 -12.864 1.872 1.00 88.19 98 SER A C 1
ATOM 708 O O . SER A 1 98 ? 1.606 -14.063 1.909 1.00 88.19 98 SER A O 1
ATOM 710 N N . ASP A 1 99 ? 1.274 -12.183 0.738 1.00 86.94 99 ASP A N 1
ATOM 711 C CA . ASP A 1 99 ? 1.734 -12.756 -0.530 1.00 86.94 99 ASP A CA 1
ATOM 712 C C . ASP A 1 99 ? 3.179 -12.297 -0.794 1.00 86.94 99 ASP A C 1
ATOM 714 O O . ASP A 1 99 ? 3.627 -11.235 -0.345 1.00 86.94 99 ASP A O 1
ATOM 718 N N . GLU A 1 100 ? 3.954 -13.209 -1.371 1.00 91.00 100 GLU A N 1
ATOM 719 C CA . GLU A 1 100 ? 5.412 -13.137 -1.457 1.00 91.00 100 GLU A CA 1
ATOM 720 C C . GLU A 1 100 ? 5.895 -12.528 -2.773 1.00 91.00 100 GLU A C 1
ATOM 722 O O . GLU A 1 100 ? 7.098 -12.417 -3.008 1.00 91.00 100 GLU A O 1
ATOM 727 N N . MET A 1 101 ? 4.975 -12.117 -3.643 1.00 92.56 101 MET A N 1
ATOM 728 C CA . MET A 1 101 ? 5.296 -11.262 -4.770 1.00 92.56 101 MET A CA 1
ATOM 729 C C . MET A 1 101 ? 5.854 -9.935 -4.248 1.00 92.56 101 MET A C 1
ATOM 731 O O . MET A 1 101 ? 5.440 -9.383 -3.225 1.00 92.56 101 MET A O 1
ATOM 735 N N . LEU A 1 102 ? 6.816 -9.399 -4.977 1.00 93.81 102 LEU A N 1
ATOM 736 C CA . LEU A 1 102 ? 7.567 -8.216 -4.602 1.00 93.81 102 LEU A CA 1
ATOM 737 C C . LEU A 1 102 ? 7.369 -7.131 -5.650 1.00 93.81 102 LEU A C 1
ATOM 739 O O . LEU A 1 102 ? 7.057 -7.428 -6.804 1.00 93.81 102 LEU A O 1
ATOM 743 N N . PHE A 1 103 ? 7.627 -5.875 -5.290 1.00 94.00 103 PHE A N 1
ATOM 744 C CA . PHE A 1 103 ? 7.655 -4.792 -6.264 1.00 94.00 103 PHE A CA 1
ATOM 745 C C . PHE A 1 103 ? 8.791 -3.786 -6.069 1.00 94.00 103 PHE A C 1
ATOM 747 O O . PHE A 1 103 ? 9.223 -3.486 -4.952 1.00 94.00 103 PHE A O 1
ATOM 754 N N . LYS A 1 104 ? 9.227 -3.206 -7.189 1.00 95.19 104 LYS A N 1
ATOM 755 C CA . LYS A 1 104 ? 10.098 -2.024 -7.271 1.00 95.19 104 LYS A CA 1
ATOM 756 C C . LYS A 1 104 ? 9.465 -0.994 -8.206 1.00 95.19 104 LYS A C 1
ATOM 758 O O . LYS A 1 104 ? 8.551 -1.317 -8.966 1.00 95.19 104 LYS A O 1
ATOM 763 N N . THR A 1 105 ? 9.935 0.249 -8.156 1.00 93.50 105 THR A N 1
ATOM 764 C CA . THR A 1 105 ? 9.459 1.314 -9.049 1.00 93.50 105 THR A CA 1
ATOM 765 C C . THR A 1 105 ? 10.564 1.830 -9.958 1.00 93.50 105 THR A C 1
ATOM 767 O O . THR A 1 105 ? 11.716 1.935 -9.545 1.00 93.50 105 THR A O 1
ATOM 770 N N . ILE A 1 106 ? 10.203 2.185 -11.189 1.00 93.19 106 ILE A N 1
ATOM 771 C CA . ILE A 1 106 ? 11.103 2.788 -12.178 1.00 93.19 106 ILE A CA 1
ATOM 772 C C . ILE A 1 106 ? 10.385 3.913 -12.920 1.00 93.19 106 ILE A C 1
ATOM 774 O O . ILE A 1 106 ? 9.176 3.834 -13.156 1.00 93.19 106 ILE A O 1
ATOM 778 N N . ARG A 1 107 ? 11.098 4.988 -13.265 1.00 90.31 107 ARG A N 1
ATOM 779 C CA . ARG A 1 107 ? 10.516 6.060 -14.080 1.00 90.31 107 ARG A CA 1
ATOM 780 C C . ARG A 1 107 ? 10.561 5.656 -15.547 1.00 90.31 107 ARG A C 1
ATOM 782 O O . ARG A 1 107 ? 11.608 5.266 -16.051 1.00 90.31 107 ARG A O 1
ATOM 789 N N . LEU A 1 108 ? 9.424 5.760 -16.233 1.00 85.00 108 LEU A N 1
ATOM 790 C CA . LEU A 1 108 ? 9.390 5.593 -17.683 1.00 85.00 108 LEU A CA 1
ATOM 791 C C . LEU A 1 108 ? 9.558 6.961 -18.354 1.00 85.00 108 LEU A C 1
ATOM 793 O O . LEU A 1 108 ? 8.985 7.950 -17.875 1.00 85.00 108 LEU A O 1
ATOM 797 N N . PRO A 1 109 ? 10.297 7.039 -19.472 1.00 74.44 109 PRO A N 1
ATOM 798 C CA . PRO A 1 109 ? 10.374 8.261 -20.250 1.00 74.44 109 PRO A CA 1
ATOM 799 C C . PRO A 1 109 ? 8.992 8.630 -20.797 1.00 74.44 109 PRO A C 1
ATOM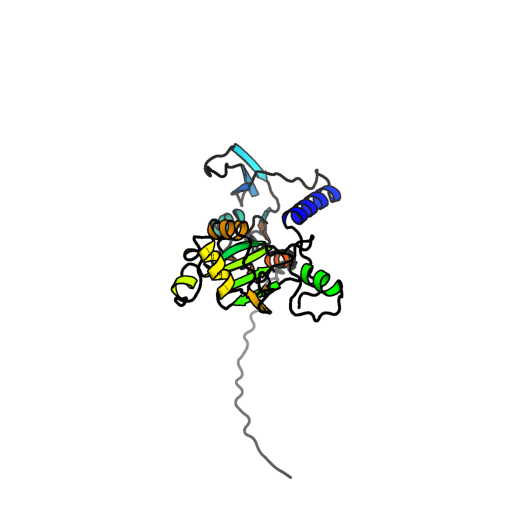 801 O O . PRO A 1 109 ? 8.112 7.784 -20.992 1.00 74.44 109 PRO A O 1
ATOM 804 N N . ALA A 1 110 ? 8.796 9.916 -21.083 1.00 67.25 110 ALA A N 1
ATOM 805 C CA . ALA A 1 110 ? 7.623 10.357 -21.820 1.00 67.25 110 ALA A CA 1
ATOM 806 C C . ALA A 1 110 ? 7.695 9.792 -23.246 1.00 67.25 110 ALA A C 1
ATOM 808 O O . ALA A 1 110 ? 8.382 10.338 -24.103 1.00 67.25 110 ALA A O 1
ATOM 809 N N . GLN A 1 111 ? 7.000 8.686 -23.494 1.00 61.84 111 GLN A N 1
ATOM 810 C CA . GLN A 1 111 ? 7.011 8.068 -24.811 1.00 61.84 111 GLN A CA 1
ATOM 811 C C . GLN A 1 111 ? 6.152 8.831 -25.821 1.00 61.84 111 GLN A C 1
ATOM 813 O O . GLN A 1 111 ? 5.079 9.353 -25.498 1.00 61.84 111 GLN A O 1
ATOM 818 N N . THR A 1 112 ? 6.604 8.809 -27.073 1.00 55.44 112 THR A N 1
ATOM 819 C CA . THR A 1 112 ? 5.763 9.060 -28.246 1.00 55.44 112 THR A CA 1
ATOM 820 C C . THR A 1 112 ? 5.434 7.687 -28.840 1.00 55.44 112 THR A C 1
ATOM 822 O O . THR A 1 112 ? 6.365 6.994 -29.241 1.00 55.44 112 THR A O 1
ATOM 825 N N . PRO A 1 113 ? 4.169 7.223 -28.837 1.00 51.94 113 PRO A N 1
ATOM 826 C CA . PRO A 1 113 ? 3.853 5.847 -29.218 1.00 51.94 113 PRO A CA 1
ATOM 827 C C . PRO A 1 113 ? 4.305 5.529 -30.657 1.00 51.94 113 PRO A C 1
ATOM 829 O O . PRO A 1 113 ? 3.887 6.239 -31.571 1.00 51.94 113 PRO A O 1
ATOM 832 N N . PRO A 1 114 ? 5.082 4.454 -30.893 1.00 46.69 114 PRO A N 1
ATOM 833 C CA . PRO A 1 114 ? 5.647 4.146 -32.213 1.00 46.69 114 PRO A CA 1
ATOM 834 C C . PRO A 1 114 ? 4.622 3.635 -33.246 1.00 46.69 114 PRO A C 1
ATOM 836 O O . PRO A 1 114 ? 4.943 3.539 -34.423 1.00 46.69 114 PRO A O 1
ATOM 839 N N . ASN A 1 115 ? 3.386 3.327 -32.832 1.00 44.47 115 ASN A N 1
ATOM 840 C CA . ASN A 1 115 ? 2.357 2.710 -33.685 1.00 44.47 115 ASN A CA 1
ATOM 841 C C . ASN A 1 115 ? 1.129 3.590 -33.955 1.00 44.47 115 ASN A C 1
ATOM 843 O O . ASN A 1 115 ? 0.117 3.078 -34.435 1.00 44.47 115 ASN A O 1
ATOM 847 N N . TYR A 1 116 ? 1.172 4.890 -33.659 1.00 44.56 116 TYR A N 1
ATOM 848 C CA . TYR A 1 116 ? 0.160 5.775 -34.230 1.00 44.56 116 TYR A CA 1
ATOM 849 C C . TYR A 1 116 ? 0.688 6.318 -35.554 1.00 44.56 116 TYR A C 1
ATOM 851 O O . TYR A 1 116 ? 1.704 7.014 -35.537 1.00 44.56 116 TYR A O 1
ATOM 859 N N . PRO A 1 117 ? 0.053 5.964 -36.690 1.00 40.88 117 PRO A N 1
ATOM 860 C CA . PRO A 1 117 ? 0.521 6.368 -38.003 1.00 40.88 117 PRO A CA 1
ATOM 861 C C . PRO A 1 117 ? 0.723 7.878 -38.033 1.00 40.88 117 PRO A C 1
ATOM 863 O O . PRO A 1 117 ? -0.037 8.630 -37.419 1.00 40.88 117 PRO A O 1
ATOM 866 N N . HIS A 1 118 ? 1.792 8.269 -38.722 1.00 39.50 118 HIS A N 1
ATOM 867 C CA . HIS A 1 118 ? 2.225 9.623 -39.030 1.00 39.50 118 HIS A CA 1
ATOM 868 C C . HIS A 1 118 ? 1.100 10.494 -39.608 1.00 39.50 118 HIS A C 1
ATOM 870 O O . HIS A 1 118 ? 1.087 10.796 -40.793 1.00 39.50 118 HIS A O 1
ATOM 876 N N . ASP A 1 119 ? 0.184 10.933 -38.752 1.00 41.66 119 ASP A N 1
ATOM 877 C CA . ASP A 1 119 ? -0.829 11.935 -39.081 1.00 41.66 119 ASP A CA 1
ATOM 878 C C . ASP A 1 119 ? -0.811 13.090 -38.068 1.00 41.66 119 ASP A C 1
ATOM 880 O O . ASP A 1 119 ? -1.793 13.791 -37.849 1.00 41.66 119 ASP A O 1
ATOM 884 N N . GLY A 1 120 ? 0.332 13.279 -37.392 1.00 43.22 120 GLY A N 1
ATOM 885 C CA . GLY A 1 120 ? 0.694 14.544 -36.747 1.00 43.22 120 GLY A CA 1
ATOM 886 C C . GLY A 1 120 ? -0.237 15.060 -35.645 1.00 43.22 120 GLY A C 1
ATOM 887 O O . GLY A 1 120 ? -0.132 16.224 -35.260 1.00 43.22 120 GLY A O 1
ATOM 888 N N . THR A 1 121 ? -1.149 14.261 -35.090 1.00 44.16 121 THR A N 1
ATOM 889 C CA . THR A 1 121 ? -2.080 14.791 -34.089 1.00 44.16 121 THR A CA 1
ATOM 890 C C . THR A 1 121 ? -1.518 14.666 -32.671 1.00 44.16 121 THR A C 1
ATOM 892 O O . THR A 1 121 ? -1.525 13.605 -32.049 1.00 44.16 121 THR A O 1
ATOM 895 N N . VAL A 1 122 ? -1.144 15.820 -32.105 1.00 52.94 122 VAL A N 1
ATOM 896 C CA . VAL A 1 122 ? -0.881 16.131 -30.675 1.00 52.94 122 VAL A CA 1
ATOM 897 C C . VAL A 1 122 ? -1.791 15.370 -29.680 1.00 52.94 122 VAL A C 1
ATOM 899 O O . VAL A 1 122 ? -1.433 15.135 -28.525 1.00 52.94 122 VAL A O 1
ATOM 902 N N . LYS A 1 123 ? -2.972 14.935 -30.133 1.00 48.94 123 LYS A N 1
ATOM 903 C CA . LYS A 1 123 ? -3.990 14.186 -29.389 1.00 48.94 123 LYS A CA 1
ATOM 904 C C . LYS A 1 123 ? -3.533 12.805 -28.894 1.00 48.94 123 LYS A C 1
ATOM 906 O O . LYS A 1 123 ? -3.938 12.417 -27.800 1.00 48.94 123 LYS A O 1
ATOM 911 N N . VAL A 1 124 ? -2.694 12.071 -29.629 1.00 51.78 124 VAL A N 1
ATOM 912 C CA . VAL A 1 124 ? -2.271 10.711 -29.226 1.00 51.78 124 VAL A CA 1
ATOM 913 C C . VAL A 1 124 ? -1.285 10.761 -28.059 1.00 51.78 124 VAL A C 1
ATOM 915 O O . VAL A 1 124 ? -1.501 10.101 -27.042 1.00 51.78 124 VAL A O 1
ATOM 918 N N . ALA A 1 125 ? -0.259 11.613 -28.148 1.00 59.78 125 ALA A N 1
ATOM 919 C CA . ALA A 1 125 ? 0.691 11.837 -27.056 1.00 59.78 125 ALA A CA 1
ATOM 920 C C . ALA A 1 125 ? -0.009 12.389 -25.798 1.00 59.78 125 ALA A C 1
ATOM 922 O O . ALA A 1 125 ? 0.283 11.971 -24.677 1.00 59.78 125 ALA A O 1
ATOM 923 N N . ALA A 1 126 ? -0.996 13.275 -25.977 1.00 62.25 126 ALA A N 1
ATOM 924 C CA . ALA A 1 126 ? -1.810 13.793 -24.877 1.00 62.25 126 ALA A CA 1
ATOM 925 C C . ALA A 1 126 ? -2.705 12.724 -24.222 1.00 62.25 126 ALA A C 1
ATOM 927 O O . ALA A 1 126 ? -2.985 12.816 -23.027 1.00 62.25 126 ALA A O 1
ATOM 928 N N . THR A 1 127 ? -3.148 11.718 -24.982 1.00 66.75 127 THR A N 1
ATOM 929 C CA . THR A 1 127 ? -3.959 10.605 -24.464 1.00 66.75 127 THR A CA 1
ATOM 930 C C . THR A 1 127 ? -3.083 9.595 -23.726 1.00 66.75 127 THR A C 1
ATOM 932 O O . THR A 1 127 ? -3.427 9.208 -22.615 1.00 66.75 127 THR A O 1
ATOM 935 N N . TRP A 1 128 ? -1.908 9.251 -24.271 1.00 73.50 128 TRP A N 1
ATOM 936 C CA . TRP A 1 128 ? -0.939 8.354 -23.629 1.00 73.50 128 TRP A CA 1
ATOM 937 C C . TRP A 1 128 ? -0.565 8.812 -22.214 1.00 73.50 128 TRP A C 1
ATOM 939 O O . TRP A 1 128 ? -0.621 8.027 -21.270 1.00 73.50 128 TRP A O 1
ATOM 949 N N . ARG A 1 129 ? -0.290 10.111 -22.038 1.00 72.81 129 ARG A N 1
ATOM 950 C CA . ARG A 1 129 ? 0.034 10.721 -20.733 1.00 72.81 129 ARG A CA 1
ATOM 951 C C . ARG A 1 129 ? -1.102 10.666 -19.703 1.00 72.81 129 ARG A C 1
ATOM 953 O O . ARG A 1 129 ? -0.870 10.966 -18.540 1.00 72.81 129 ARG A O 1
ATOM 960 N N . LYS A 1 130 ? -2.327 10.328 -20.116 1.00 76.06 130 LYS A N 1
ATOM 961 C CA . LYS A 1 130 ? -3.523 10.250 -19.257 1.00 76.06 130 LYS A CA 1
ATOM 962 C C . LYS A 1 130 ? -4.042 8.821 -19.086 1.00 76.06 130 LYS A C 1
ATOM 964 O O . LYS A 1 130 ? -5.080 8.626 -18.456 1.00 76.06 130 LYS A O 1
ATOM 969 N N . CYS A 1 131 ? -3.354 7.828 -19.645 1.00 78.94 131 CYS A N 1
ATOM 970 C CA . CYS A 1 131 ? -3.757 6.430 -19.579 1.00 78.94 131 CYS A CA 1
ATOM 971 C C . CYS A 1 131 ? -2.976 5.665 -18.510 1.00 78.94 131 CYS A C 1
ATOM 973 O O . CYS A 1 131 ? -1.806 5.938 -18.261 1.00 78.94 131 CYS A O 1
ATOM 975 N N . PHE A 1 132 ? -3.645 4.686 -17.901 1.00 83.94 132 PHE A N 1
ATOM 976 C CA . PHE A 1 132 ? -3.006 3.661 -17.085 1.00 83.94 132 PHE A CA 1
ATOM 977 C C . PHE A 1 132 ? -2.459 2.581 -18.018 1.00 83.94 132 PHE A C 1
ATOM 979 O O . PHE A 1 132 ? -3.239 1.942 -18.727 1.00 83.94 132 PHE A O 1
ATOM 986 N N . HIS A 1 133 ? -1.143 2.380 -18.019 1.00 85.31 133 HIS A N 1
ATOM 987 C CA . HIS A 1 133 ? -0.493 1.403 -18.894 1.00 85.31 133 HIS A CA 1
ATOM 988 C C . HIS A 1 133 ? -0.172 0.113 -18.151 1.00 85.31 133 HIS A C 1
ATOM 990 O O . HIS A 1 133 ? 0.172 0.139 -16.969 1.00 85.31 133 HIS A O 1
ATOM 996 N N . THR A 1 134 ? -0.279 -1.018 -18.845 1.00 88.62 134 THR A N 1
ATOM 997 C CA . THR A 1 134 ? -0.036 -2.345 -18.267 1.00 88.62 134 THR A CA 1
ATOM 998 C C . THR A 1 134 ? 0.713 -3.245 -19.232 1.00 88.62 134 THR A C 1
ATOM 1000 O O . THR A 1 134 ? 0.287 -3.396 -20.376 1.00 88.62 134 THR A O 1
ATOM 1003 N N . TRP A 1 135 ? 1.734 -3.935 -18.733 1.00 91.44 135 TRP A N 1
ATOM 1004 C CA . TRP A 1 135 ? 2.452 -4.989 -19.440 1.00 91.44 135 TRP A CA 1
ATOM 1005 C C . TRP A 1 135 ? 2.401 -6.284 -18.619 1.00 91.44 135 TRP A C 1
ATOM 1007 O O . TRP A 1 135 ? 3.209 -6.466 -17.707 1.00 91.44 135 TRP A O 1
ATOM 1017 N N . PRO A 1 136 ? 1.441 -7.184 -18.890 1.00 91.56 136 PRO A N 1
ATOM 1018 C CA . PRO A 1 136 ? 1.374 -8.484 -18.229 1.00 91.56 136 PRO A CA 1
ATOM 1019 C C . PRO A 1 136 ? 2.314 -9.500 -18.902 1.00 91.56 136 PRO A C 1
ATOM 1021 O O . PRO A 1 136 ? 2.327 -9.620 -20.131 1.00 91.56 136 PRO A O 1
ATOM 1024 N N . ARG A 1 137 ? 3.087 -10.244 -18.102 1.00 91.50 137 ARG A N 1
ATOM 1025 C CA . ARG A 1 137 ? 4.019 -11.312 -18.520 1.00 91.50 137 ARG A CA 1
ATOM 1026 C C . ARG A 1 137 ? 3.977 -12.489 -17.526 1.00 91.50 137 ARG A C 1
ATOM 1028 O O . ARG A 1 137 ? 4.988 -12.899 -16.963 1.00 91.50 137 ARG A O 1
ATOM 1035 N N . GLY A 1 138 ? 2.778 -13.017 -17.270 1.00 88.12 138 GLY A N 1
ATOM 1036 C CA . GLY A 1 138 ? 2.574 -14.105 -16.303 1.00 88.12 138 GLY A CA 1
ATOM 1037 C C . GLY A 1 138 ? 2.815 -13.641 -14.864 1.00 88.12 138 GLY A C 1
ATOM 1038 O O . GLY A 1 138 ? 2.125 -12.739 -14.397 1.00 88.12 138 GLY A O 1
ATOM 1039 N N . LEU A 1 139 ? 3.799 -14.237 -14.179 1.00 88.62 139 LEU A N 1
ATOM 1040 C CA . LEU A 1 139 ? 4.216 -13.836 -12.824 1.00 88.62 139 LEU A CA 1
ATOM 1041 C C . LEU A 1 139 ? 4.957 -12.490 -12.790 1.00 88.62 139 LEU A C 1
ATOM 1043 O O . LEU A 1 139 ? 5.194 -11.942 -11.720 1.00 88.62 139 LEU A O 1
ATOM 1047 N N . MET A 1 140 ? 5.328 -11.950 -13.947 1.00 93.56 140 MET A N 1
ATOM 1048 C CA . MET A 1 140 ? 6.013 -10.669 -14.058 1.00 93.56 140 MET A CA 1
ATOM 1049 C C . MET A 1 140 ? 5.036 -9.649 -14.630 1.00 93.56 140 MET A C 1
ATOM 1051 O O . MET A 1 140 ? 4.350 -9.915 -15.620 1.00 93.56 140 MET A O 1
ATOM 1055 N N . SER A 1 141 ? 4.930 -8.474 -14.021 1.00 92.94 141 SER A N 1
ATOM 1056 C CA . SER A 1 141 ? 4.069 -7.419 -14.560 1.00 92.94 141 SER A CA 1
ATOM 1057 C C . SER A 1 141 ? 4.637 -6.032 -14.324 1.00 92.94 141 SER A C 1
ATOM 1059 O O . SER A 1 141 ? 5.379 -5.804 -13.373 1.00 92.94 141 SER A O 1
ATOM 1061 N N . LEU A 1 142 ? 4.282 -5.105 -15.209 1.00 92.81 142 LEU A N 1
ATOM 1062 C CA . LEU A 1 142 ? 4.633 -3.697 -15.097 1.00 92.81 142 LEU A CA 1
ATOM 1063 C C . LEU A 1 142 ? 3.361 -2.860 -15.239 1.00 92.81 142 LEU A C 1
ATOM 1065 O O . LEU A 1 142 ? 2.617 -3.004 -16.210 1.00 92.81 142 LEU A O 1
ATOM 1069 N N . LEU A 1 143 ? 3.093 -2.007 -14.253 1.00 91.12 143 LEU A N 1
ATOM 1070 C CA . LEU A 1 143 ? 1.908 -1.149 -14.188 1.00 91.12 143 LEU A CA 1
ATOM 1071 C C . LEU A 1 143 ? 2.354 0.306 -14.080 1.00 91.12 143 LEU A C 1
ATOM 1073 O O . LEU A 1 143 ? 3.081 0.642 -13.156 1.00 91.12 143 LEU A O 1
ATOM 1077 N N . ALA A 1 144 ? 1.915 1.177 -14.981 1.00 88.81 144 ALA A N 1
ATOM 1078 C CA . ALA A 1 144 ? 2.300 2.586 -14.982 1.00 88.81 144 ALA A CA 1
ATOM 1079 C C . ALA A 1 144 ? 1.054 3.487 -14.970 1.00 88.81 144 ALA A C 1
ATOM 1081 O O . ALA A 1 144 ? 0.556 3.869 -16.037 1.00 88.81 144 ALA A O 1
ATOM 1082 N N . PRO A 1 145 ? 0.511 3.817 -13.781 1.00 85.25 145 PRO A N 1
ATOM 1083 C CA . PRO A 1 145 ? -0.482 4.875 -13.659 1.00 85.25 145 PRO A CA 1
ATOM 1084 C C . PRO A 1 145 ? 0.128 6.234 -14.044 1.00 85.25 145 PRO A C 1
ATOM 1086 O O . PRO A 1 145 ? 1.302 6.488 -13.760 1.00 85.25 145 PRO A O 1
ATOM 1089 N N . PRO A 1 146 ? -0.659 7.139 -14.648 1.00 83.31 146 PRO A N 1
ATOM 1090 C CA . PRO A 1 146 ? -0.176 8.463 -14.995 1.00 83.31 146 PRO A CA 1
ATOM 1091 C C . PRO A 1 146 ? -0.115 9.362 -13.765 1.00 83.31 146 PRO A C 1
ATOM 1093 O O . PRO A 1 146 ? -1.069 9.432 -12.991 1.00 83.31 146 PRO A O 1
ATOM 1096 N N . CYS A 1 147 ? 0.979 10.094 -13.593 1.00 78.06 147 CYS A N 1
ATOM 1097 C CA . CYS A 1 147 ? 1.031 11.210 -12.657 1.00 78.06 147 CYS A CA 1
ATOM 1098 C C . CYS A 1 147 ? 0.222 12.402 -13.210 1.00 78.06 147 CYS A C 1
ATOM 1100 O O . CYS A 1 147 ? 0.057 12.518 -14.428 1.00 78.06 147 CYS A O 1
ATOM 1102 N N . PRO A 1 148 ? -0.242 13.343 -12.365 1.00 74.69 148 PRO A N 1
ATOM 1103 C CA . PRO A 1 148 ? -0.982 14.524 -12.827 1.00 74.69 148 PRO A CA 1
ATOM 1104 C C . PRO A 1 148 ? -0.238 15.377 -13.870 1.00 74.69 148 PRO A C 1
ATOM 1106 O O . PRO A 1 148 ? -0.861 15.956 -14.757 1.00 74.69 148 PRO A O 1
ATOM 1109 N N . ASN A 1 149 ? 1.097 15.422 -13.802 1.00 75.06 149 ASN A N 1
ATOM 1110 C CA . ASN A 1 149 ? 1.960 16.111 -14.772 1.00 75.06 149 ASN A CA 1
ATOM 1111 C C . ASN A 1 149 ? 2.221 15.296 -16.061 1.00 75.06 149 ASN A C 1
ATOM 1113 O O . ASN A 1 149 ? 2.938 15.757 -16.948 1.00 75.06 149 ASN A O 1
ATOM 1117 N N . GLY A 1 150 ? 1.651 14.094 -16.176 1.00 71.75 150 GLY A N 1
ATOM 1118 C CA . GLY A 1 150 ? 1.801 13.193 -17.316 1.00 71.75 150 GLY A CA 1
ATOM 1119 C C . GLY A 1 150 ? 3.071 12.340 -17.311 1.00 71.75 150 GLY A C 1
ATOM 1120 O O . GLY A 1 150 ? 3.285 11.609 -18.279 1.00 71.75 150 GLY A O 1
ATOM 1121 N N . SER A 1 151 ? 3.910 12.415 -16.269 1.00 78.62 151 SER A N 1
ATOM 1122 C CA . SER A 1 151 ? 5.008 11.460 -16.089 1.00 78.62 151 SER A CA 1
ATOM 1123 C C . SER A 1 151 ? 4.466 10.085 -15.690 1.00 78.62 151 SER A C 1
ATOM 1125 O O . SER A 1 151 ? 3.360 9.965 -15.160 1.00 78.62 151 SER A O 1
ATOM 1127 N N . LEU A 1 152 ? 5.237 9.034 -15.964 1.00 85.00 152 LEU A N 1
ATOM 1128 C CA . LEU A 1 152 ? 4.872 7.659 -15.641 1.00 85.00 152 LEU A CA 1
ATOM 1129 C C . LEU A 1 152 ? 5.887 7.096 -14.645 1.00 85.00 152 LEU A C 1
ATOM 1131 O O . LEU A 1 152 ? 7.081 7.020 -14.933 1.00 85.00 152 LEU A O 1
ATOM 1135 N N . THR A 1 153 ? 5.406 6.687 -13.475 1.00 88.44 153 THR A N 1
ATOM 1136 C CA . THR A 1 153 ? 6.185 5.858 -12.549 1.00 88.44 153 THR A CA 1
ATOM 1137 C C . THR A 1 153 ? 5.610 4.458 -12.612 1.00 88.44 153 THR A C 1
ATOM 1139 O O . THR A 1 153 ? 4.471 4.232 -12.209 1.00 88.44 153 THR A O 1
ATOM 1142 N N . ALA A 1 154 ? 6.383 3.535 -13.168 1.00 90.94 154 ALA A N 1
ATOM 1143 C CA . ALA A 1 154 ? 5.985 2.151 -13.292 1.00 90.94 154 ALA A CA 1
ATOM 1144 C C . ALA A 1 154 ? 6.285 1.375 -12.010 1.00 90.94 154 ALA A C 1
ATOM 1146 O O . ALA A 1 154 ? 7.361 1.504 -11.430 1.00 90.94 154 ALA A O 1
ATOM 1147 N N . THR A 1 155 ? 5.350 0.527 -11.605 1.00 93.31 155 THR A N 1
ATOM 1148 C CA . THR A 1 155 ? 5.523 -0.516 -10.600 1.00 93.31 155 THR A CA 1
ATOM 1149 C C . THR A 1 155 ? 5.810 -1.827 -11.317 1.00 93.31 155 THR A C 1
ATOM 1151 O O . THR A 1 155 ? 4.954 -2.333 -12.041 1.00 93.31 155 THR A O 1
ATOM 1154 N N . VAL A 1 156 ? 7.009 -2.367 -11.114 1.00 95.25 156 VAL A N 1
ATOM 1155 C CA . VAL A 1 156 ? 7.416 -3.694 -11.585 1.00 95.25 156 VAL A CA 1
ATOM 1156 C C . VAL A 1 156 ? 7.147 -4.689 -10.470 1.00 95.25 156 VAL A C 1
ATOM 1158 O O . VAL A 1 156 ? 7.638 -4.488 -9.362 1.00 95.25 156 VAL A O 1
ATOM 1161 N N . ILE A 1 157 ? 6.388 -5.741 -10.760 1.00 94.62 157 ILE A N 1
ATOM 1162 C CA . ILE A 1 157 ? 6.021 -6.800 -9.819 1.00 94.62 157 ILE A CA 1
ATOM 1163 C C . ILE A 1 157 ? 6.654 -8.106 -10.296 1.00 94.62 157 ILE A C 1
ATOM 1165 O O . ILE A 1 157 ? 6.433 -8.498 -11.444 1.00 94.62 157 ILE A O 1
ATOM 1169 N N . LEU A 1 158 ? 7.417 -8.762 -9.419 1.00 95.19 158 LEU A N 1
ATOM 1170 C CA . LEU A 1 158 ? 8.116 -10.027 -9.673 1.00 95.19 158 LEU A CA 1
ATOM 1171 C C . LEU A 1 158 ? 7.844 -11.034 -8.546 1.00 95.19 158 LEU A C 1
ATOM 1173 O O . LEU A 1 158 ? 7.561 -10.616 -7.421 1.00 95.19 158 LEU A O 1
ATOM 1177 N N . PRO A 1 159 ? 7.950 -12.347 -8.809 1.00 94.69 159 PRO A N 1
ATOM 1178 C CA . PRO A 1 159 ? 7.795 -13.356 -7.772 1.00 94.69 159 PRO A CA 1
ATOM 1179 C C . PRO A 1 159 ? 8.950 -13.341 -6.765 1.00 94.69 159 PRO A C 1
ATOM 1181 O O . PRO A 1 159 ? 10.113 -13.157 -7.127 1.00 94.69 159 PRO A O 1
ATOM 1184 N N . GLY A 1 160 ? 8.610 -13.576 -5.498 1.00 93.19 160 GLY A N 1
ATOM 1185 C CA . GLY A 1 160 ? 9.526 -13.893 -4.402 1.00 93.19 160 GLY A CA 1
ATOM 1186 C C . GLY A 1 160 ? 9.077 -15.166 -3.675 1.00 93.19 160 GLY A C 1
ATOM 1187 O O . GLY A 1 160 ? 8.060 -15.759 -4.036 1.00 93.19 160 GLY A O 1
ATOM 1188 N N . GLY A 1 161 ? 9.850 -15.615 -2.683 1.00 90.38 161 GLY A N 1
ATOM 1189 C CA . GLY A 1 161 ? 9.493 -16.751 -1.820 1.00 90.38 161 GLY A CA 1
ATOM 1190 C C . GLY A 1 161 ? 9.088 -18.026 -2.576 1.00 90.38 161 GLY A C 1
ATOM 1191 O O . GLY A 1 161 ? 9.737 -18.437 -3.538 1.00 90.38 161 GLY A O 1
ATOM 1192 N N . VAL A 1 162 ? 7.987 -18.638 -2.152 1.00 88.69 162 VAL A N 1
ATOM 1193 C CA . VAL A 1 162 ? 7.314 -19.794 -2.754 1.00 88.69 162 VAL A CA 1
ATOM 1194 C C . VAL A 1 162 ? 6.914 -19.529 -4.206 1.00 88.69 162 VAL A C 1
ATOM 1196 O O . VAL A 1 162 ? 7.007 -20.439 -5.031 1.00 88.69 162 VAL A O 1
ATOM 1199 N N . HIS A 1 163 ? 6.517 -18.303 -4.570 1.00 89.25 163 HIS A N 1
ATOM 1200 C CA . HIS A 1 163 ? 6.220 -17.976 -5.971 1.00 89.25 163 HIS A CA 1
ATOM 1201 C C . HIS A 1 163 ? 7.470 -18.036 -6.850 1.00 89.25 163 HIS A C 1
ATOM 1203 O O . HIS A 1 163 ? 7.385 -18.506 -7.981 1.00 89.25 163 HIS A O 1
ATOM 1209 N N . ALA A 1 164 ? 8.624 -17.606 -6.334 1.00 91.44 164 ALA A N 1
ATOM 1210 C CA . ALA A 1 164 ? 9.902 -17.721 -7.032 1.00 91.44 164 ALA A CA 1
ATOM 1211 C C . ALA A 1 164 ? 10.409 -19.171 -7.066 1.00 91.44 164 ALA A C 1
ATOM 1213 O O . ALA A 1 164 ? 10.881 -19.622 -8.104 1.00 91.44 164 ALA A O 1
ATOM 1214 N N . ALA A 1 165 ? 10.273 -19.916 -5.965 1.00 89.44 165 ALA A N 1
ATOM 1215 C CA . ALA A 1 165 ? 10.707 -21.313 -5.875 1.00 89.44 165 ALA A CA 1
ATOM 1216 C C . ALA A 1 165 ? 9.936 -22.242 -6.828 1.00 89.44 165 ALA A C 1
ATOM 1218 O O . ALA A 1 165 ? 10.499 -23.197 -7.356 1.00 89.44 165 ALA A O 1
ATOM 1219 N N . ASN A 1 166 ? 8.657 -21.943 -7.065 1.00 87.38 166 ASN A N 1
ATOM 1220 C CA . ASN A 1 166 ? 7.808 -22.679 -8.002 1.00 87.38 166 ASN A CA 1
ATOM 1221 C C . ASN A 1 166 ? 7.857 -22.120 -9.434 1.00 87.38 166 ASN A C 1
ATOM 1223 O O . ASN A 1 166 ? 7.176 -22.643 -10.319 1.00 87.38 166 ASN A O 1
ATOM 1227 N N . ALA A 1 167 ? 8.618 -21.049 -9.671 1.00 85.19 167 ALA A N 1
ATOM 1228 C CA . ALA A 1 167 ? 8.793 -20.489 -11.000 1.00 85.19 167 ALA A CA 1
ATOM 1229 C C . ALA A 1 167 ? 9.888 -21.243 -11.773 1.00 85.19 167 ALA A C 1
ATOM 1231 O O . ALA A 1 167 ? 10.848 -21.754 -11.198 1.00 85.19 167 ALA A O 1
ATOM 1232 N N . GLY A 1 168 ? 9.756 -21.304 -13.101 1.00 83.62 168 GLY A N 1
ATOM 1233 C CA . GLY A 1 168 ? 10.811 -21.842 -13.963 1.00 83.62 168 GLY A CA 1
ATOM 1234 C C . GLY A 1 168 ? 12.094 -21.003 -13.897 1.00 83.62 168 GLY A C 1
ATOM 1235 O O . GLY A 1 168 ? 12.057 -19.826 -13.533 1.00 83.62 168 GLY A O 1
ATOM 1236 N N . SER A 1 169 ? 13.226 -21.587 -14.307 1.00 81.75 169 SER A N 1
ATOM 1237 C CA . SER A 1 169 ? 14.536 -20.906 -14.368 1.00 81.75 169 SER A CA 1
ATOM 1238 C C . SER A 1 169 ? 14.496 -19.581 -15.130 1.00 81.75 169 SER A C 1
ATOM 1240 O O . SER A 1 169 ? 15.214 -18.643 -14.776 1.00 81.75 169 SER A O 1
ATOM 1242 N N . ASP A 1 170 ? 13.614 -19.511 -16.124 1.00 84.00 170 ASP A N 1
ATOM 1243 C CA . ASP A 1 170 ? 13.487 -18.415 -17.082 1.00 84.00 170 ASP A CA 1
ATOM 1244 C C . ASP A 1 170 ? 12.666 -17.236 -16.529 1.00 84.00 170 ASP A C 1
ATOM 1246 O O . ASP A 1 170 ? 12.523 -16.206 -17.183 1.00 84.00 170 ASP A O 1
ATOM 1250 N N . VAL A 1 171 ? 12.113 -17.360 -15.316 1.00 92.44 171 VAL A N 1
ATOM 1251 C CA . VAL A 1 171 ? 11.378 -16.277 -14.654 1.00 92.44 171 VAL A CA 1
ATOM 1252 C C . VAL A 1 171 ? 12.341 -15.390 -13.871 1.00 92.44 171 VAL A C 1
ATOM 1254 O O . VAL A 1 171 ? 13.170 -15.862 -13.084 1.00 92.44 171 VAL A O 1
ATOM 1257 N N . TRP A 1 172 ? 12.216 -14.081 -14.064 1.00 95.38 172 TRP A N 1
ATOM 1258 C CA . TRP A 1 172 ? 13.006 -13.092 -13.345 1.00 95.38 172 TRP A CA 1
ATOM 1259 C C . TRP A 1 172 ? 12.509 -12.896 -11.910 1.00 95.38 172 TRP A C 1
ATOM 1261 O O . TRP A 1 172 ? 11.312 -12.789 -11.652 1.00 95.38 172 TRP A O 1
ATOM 1271 N N . THR A 1 173 ? 13.457 -12.799 -10.982 1.00 95.50 173 THR A N 1
ATOM 1272 C CA . THR A 1 173 ? 13.253 -12.413 -9.580 1.00 95.50 173 THR A CA 1
ATOM 1273 C C . THR A 1 173 ? 14.165 -11.229 -9.272 1.00 95.50 173 THR A C 1
ATOM 1275 O O . THR A 1 173 ? 15.154 -11.009 -9.976 1.00 95.50 173 THR A O 1
ATOM 1278 N N . PHE A 1 174 ? 13.869 -10.453 -8.226 1.00 96.00 174 PHE A N 1
ATOM 1279 C CA . PHE A 1 174 ? 14.713 -9.299 -7.892 1.00 96.00 174 PHE A CA 1
ATOM 1280 C C . PHE A 1 174 ? 16.134 -9.682 -7.469 1.00 96.00 174 PHE A C 1
ATOM 1282 O O . PHE A 1 174 ? 17.043 -8.896 -7.707 1.00 96.00 174 PHE A O 1
ATOM 1289 N N . ASP A 1 175 ? 16.348 -10.885 -6.933 1.00 93.19 175 ASP A N 1
ATOM 1290 C CA . ASP A 1 175 ? 17.686 -11.368 -6.559 1.00 93.19 175 ASP A CA 1
ATOM 1291 C C . ASP A 1 175 ? 18.601 -11.570 -7.779 1.00 93.19 175 ASP A C 1
ATOM 1293 O O . ASP A 1 175 ? 19.822 -11.474 -7.673 1.00 93.19 175 ASP A O 1
ATOM 1297 N N . LYS A 1 176 ? 18.018 -11.794 -8.967 1.00 94.38 176 LYS A N 1
ATOM 1298 C CA . LYS A 1 176 ? 18.752 -11.885 -10.240 1.00 94.38 176 LYS A CA 1
ATOM 1299 C C . LYS A 1 176 ? 19.115 -10.511 -10.822 1.00 94.38 176 LYS A C 1
ATOM 1301 O O . LYS A 1 176 ? 19.800 -10.456 -11.838 1.00 94.38 176 LYS A O 1
ATOM 1306 N N . ILE A 1 177 ? 18.642 -9.414 -10.224 1.00 96.31 177 ILE A N 1
ATOM 1307 C CA . ILE A 1 177 ? 18.825 -8.044 -10.721 1.00 96.31 177 ILE A CA 1
ATOM 1308 C C . ILE A 1 177 ? 19.657 -7.260 -9.705 1.00 96.31 177 ILE A C 1
ATOM 1310 O O . ILE A 1 177 ? 19.119 -6.536 -8.866 1.00 96.31 177 ILE A O 1
ATOM 1314 N N . SER A 1 178 ? 20.977 -7.430 -9.783 1.00 95.19 178 SER A N 1
ATOM 1315 C CA . SER A 1 178 ? 21.929 -6.805 -8.851 1.00 95.19 178 SER A CA 1
ATOM 1316 C C . SER A 1 178 ? 22.712 -5.648 -9.472 1.00 95.19 178 SER A C 1
ATOM 1318 O O . SER A 1 178 ? 23.231 -4.800 -8.749 1.00 95.19 178 SER A O 1
ATOM 1320 N N . THR A 1 179 ? 22.783 -5.582 -10.801 1.00 97.38 179 THR A N 1
ATOM 1321 C CA . THR A 1 179 ? 23.520 -4.546 -11.534 1.00 97.38 179 THR A CA 1
ATOM 1322 C C . THR A 1 179 ? 22.629 -3.812 -12.534 1.00 97.38 179 THR A C 1
ATOM 1324 O O . THR A 1 179 ? 21.554 -4.295 -12.903 1.00 97.38 179 THR A O 1
ATOM 1327 N N . ALA A 1 180 ? 23.086 -2.646 -12.999 1.00 96.88 180 ALA A N 1
ATOM 1328 C CA . ALA A 1 180 ? 22.409 -1.906 -14.062 1.00 96.88 180 ALA A CA 1
ATOM 1329 C C . ALA A 1 180 ? 22.289 -2.732 -15.356 1.00 96.88 180 ALA A C 1
ATOM 1331 O O . ALA A 1 180 ? 21.256 -2.688 -16.021 1.00 96.88 180 ALA A O 1
ATOM 1332 N N . GLU A 1 181 ? 23.290 -3.561 -15.665 1.00 97.19 181 GLU A N 1
ATOM 1333 C CA . GLU A 1 181 ? 23.269 -4.428 -16.846 1.00 97.19 181 GLU A CA 1
ATOM 1334 C C . GLU A 1 181 ? 22.274 -5.592 -16.699 1.00 97.19 181 GLU A C 1
ATOM 1336 O O . GLU A 1 181 ? 21.554 -5.907 -17.646 1.00 97.19 181 GLU A O 1
ATOM 1341 N N . ASP A 1 182 ? 22.138 -6.180 -15.502 1.00 96.81 182 ASP A N 1
ATOM 1342 C CA . ASP A 1 182 ? 21.077 -7.165 -15.245 1.00 96.81 182 ASP A CA 1
ATOM 1343 C C . ASP A 1 182 ? 19.689 -6.540 -15.403 1.00 96.81 182 ASP A C 1
ATOM 1345 O O . ASP A 1 182 ? 18.794 -7.155 -15.983 1.00 96.81 182 ASP A O 1
ATOM 1349 N N . ALA A 1 183 ? 19.511 -5.308 -14.911 1.00 96.69 183 ALA A N 1
ATOM 1350 C CA . ALA A 1 183 ? 18.267 -4.568 -15.070 1.00 96.69 183 ALA A CA 1
ATOM 1351 C C . ALA A 1 183 ? 17.986 -4.271 -16.552 1.00 96.69 183 ALA A C 1
ATOM 1353 O O . ALA A 1 183 ? 16.858 -4.468 -17.007 1.00 96.69 183 ALA A O 1
ATOM 1354 N N . ALA A 1 184 ? 19.000 -3.865 -17.323 1.00 95.25 184 ALA A N 1
ATOM 1355 C CA . ALA A 1 184 ? 18.874 -3.629 -18.758 1.00 95.25 184 ALA A CA 1
ATOM 1356 C C . ALA A 1 184 ? 18.444 -4.904 -19.498 1.00 95.25 184 ALA A C 1
ATOM 1358 O O . ALA A 1 184 ? 17.481 -4.864 -20.268 1.00 95.25 184 ALA A O 1
ATOM 1359 N N . ARG A 1 185 ? 19.093 -6.043 -19.210 1.00 95.50 185 ARG A N 1
ATOM 1360 C CA . ARG A 1 185 ? 18.739 -7.355 -19.774 1.00 95.50 185 ARG A CA 1
ATOM 1361 C C . ARG A 1 185 ? 17.306 -7.743 -19.421 1.00 95.50 185 ARG A C 1
ATOM 1363 O O . ARG A 1 185 ? 16.525 -8.088 -20.304 1.00 95.50 185 ARG A O 1
ATOM 1370 N N . PHE A 1 186 ? 16.933 -7.607 -18.152 1.00 96.00 186 PHE A N 1
ATOM 1371 C CA . PHE A 1 186 ? 15.581 -7.881 -17.677 1.00 96.00 186 PHE A CA 1
ATOM 1372 C C . PHE A 1 186 ? 14.515 -7.080 -18.438 1.00 96.00 186 PHE A C 1
ATOM 1374 O O . PHE A 1 186 ? 13.525 -7.659 -18.897 1.00 96.00 186 PHE A O 1
ATOM 1381 N N . P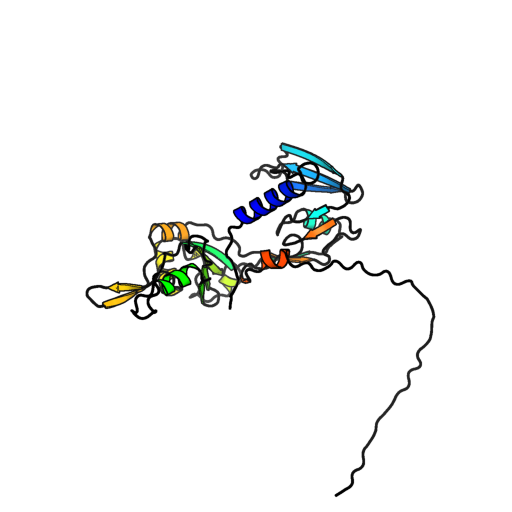HE A 1 187 ? 14.703 -5.765 -18.599 1.00 95.06 187 PHE A N 1
ATOM 1382 C CA . PHE A 1 187 ? 13.748 -4.927 -19.327 1.00 95.06 187 PHE A CA 1
ATOM 1383 C C . PHE A 1 187 ? 13.721 -5.252 -20.821 1.00 95.06 187 PHE A C 1
ATOM 1385 O O . PHE A 1 187 ? 12.632 -5.323 -21.386 1.00 95.06 187 PHE A O 1
ATOM 1392 N 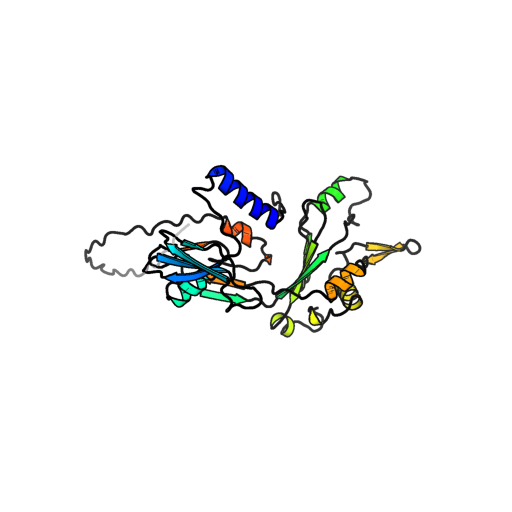N . ALA A 1 188 ? 14.871 -5.507 -21.447 1.00 92.75 188 ALA A N 1
ATOM 1393 C CA . ALA A 1 188 ? 14.937 -5.882 -22.858 1.00 92.75 188 ALA A CA 1
ATOM 1394 C C . ALA A 1 188 ? 14.222 -7.216 -23.146 1.00 92.75 188 ALA A C 1
ATOM 1396 O O . ALA A 1 188 ? 13.515 -7.328 -24.145 1.00 92.75 188 ALA A O 1
ATOM 1397 N N . GLU A 1 189 ? 14.358 -8.210 -22.266 1.00 93.31 189 GLU A N 1
ATOM 1398 C CA . GLU A 1 189 ? 13.736 -9.531 -22.430 1.00 93.31 189 GLU A CA 1
ATOM 1399 C C . GLU A 1 189 ? 12.249 -9.536 -22.048 1.00 93.31 189 GLU A C 1
ATOM 1401 O O . GLU A 1 189 ? 11.416 -10.116 -22.747 1.00 93.31 189 GLU A O 1
ATOM 1406 N N . THR A 1 190 ? 11.894 -8.884 -20.938 1.00 93.56 190 THR A N 1
ATOM 1407 C CA . THR A 1 190 ? 10.554 -9.006 -20.337 1.00 93.56 190 THR A CA 1
ATOM 1408 C C . THR A 1 190 ? 9.603 -7.911 -20.827 1.00 93.56 190 THR A C 1
ATOM 1410 O O . THR A 1 190 ? 8.421 -8.163 -21.095 1.00 93.56 190 THR A O 1
ATOM 1413 N N . PHE A 1 191 ? 10.112 -6.685 -20.979 1.00 92.88 191 PHE A N 1
ATOM 1414 C CA . PHE A 1 191 ? 9.332 -5.483 -21.291 1.00 92.88 191 PHE A CA 1
ATOM 1415 C C . PHE A 1 191 ? 9.970 -4.629 -22.411 1.00 92.88 191 PHE A C 1
ATOM 1417 O O . PHE A 1 191 ? 10.180 -3.428 -22.213 1.00 92.88 191 PHE A O 1
ATOM 1424 N N . PRO A 1 192 ? 10.247 -5.205 -23.601 1.00 89.56 192 PRO A N 1
ATOM 1425 C CA . PRO A 1 192 ? 10.993 -4.538 -24.679 1.00 89.56 192 PRO A CA 1
ATOM 1426 C C . PRO A 1 192 ? 10.345 -3.248 -25.204 1.00 89.56 192 PRO A C 1
ATOM 1428 O O . PRO A 1 192 ? 10.990 -2.447 -25.868 1.00 89.56 192 PRO A O 1
ATOM 1431 N N . ASP A 1 193 ? 9.055 -3.042 -24.956 1.00 85.25 193 ASP A N 1
ATOM 1432 C CA . ASP A 1 193 ? 8.283 -1.890 -25.412 1.00 85.25 193 ASP A CA 1
ATOM 1433 C C . ASP A 1 193 ? 8.007 -0.852 -24.305 1.00 85.25 193 ASP A C 1
ATOM 1435 O O . ASP A 1 193 ? 7.481 0.227 -24.585 1.00 85.25 193 ASP A O 1
ATOM 1439 N N . ALA A 1 194 ? 8.393 -1.126 -23.053 1.00 86.94 194 ALA A N 1
ATOM 1440 C CA . ALA A 1 194 ? 8.103 -0.245 -21.916 1.00 86.94 194 ALA A CA 1
ATOM 1441 C C . ALA A 1 194 ? 8.908 1.065 -21.916 1.00 86.94 194 ALA A C 1
ATOM 1443 O O . ALA A 1 194 ? 8.481 2.038 -21.290 1.00 86.94 194 ALA A O 1
ATOM 1444 N N . PHE A 1 195 ? 10.027 1.129 -22.645 1.00 84.44 195 PHE A N 1
ATOM 1445 C CA . PHE A 1 195 ? 10.883 2.324 -22.751 1.00 84.44 195 PHE A CA 1
ATOM 1446 C C . PHE A 1 195 ? 10.865 2.993 -24.127 1.00 84.44 195 PHE A C 1
ATOM 1448 O O . PHE A 1 195 ? 11.324 4.124 -24.256 1.00 84.44 195 PHE A O 1
ATOM 1455 N N . GLY A 1 196 ? 10.244 2.351 -25.114 1.00 80.38 196 GLY A N 1
ATOM 1456 C CA . GLY A 1 196 ? 10.127 2.852 -26.474 1.00 80.38 196 GLY A CA 1
ATOM 1457 C C . GLY A 1 196 ? 10.883 1.955 -27.439 1.00 80.38 196 GLY A C 1
ATOM 1458 O O . GLY A 1 196 ? 11.233 0.818 -27.112 1.00 80.38 196 GLY A O 1
ATOM 1459 N N . ARG A 1 197 ? 11.091 2.459 -28.651 1.00 76.94 197 ARG A N 1
ATOM 1460 C CA . ARG A 1 197 ? 11.914 1.801 -29.659 1.00 76.94 197 ARG A CA 1
ATOM 1461 C C . ARG A 1 197 ? 12.878 2.814 -30.251 1.00 76.94 197 ARG A C 1
ATOM 1463 O O . ARG A 1 197 ? 12.440 3.880 -30.684 1.00 76.94 197 ARG A O 1
ATOM 1470 N N . ASP A 1 198 ? 14.143 2.439 -30.311 1.00 76.50 198 ASP A N 1
ATOM 1471 C CA . ASP A 1 198 ? 15.176 3.183 -31.012 1.00 76.50 198 ASP A CA 1
ATOM 1472 C C . ASP A 1 198 ? 15.224 2.696 -32.460 1.00 76.50 198 ASP A C 1
ATOM 1474 O O . ASP A 1 198 ? 15.079 1.502 -32.735 1.00 76.50 198 ASP A O 1
ATOM 1478 N N . VAL A 1 199 ? 15.388 3.636 -33.389 1.00 77.44 199 VAL A N 1
ATOM 1479 C CA . VAL A 1 199 ? 15.555 3.346 -34.813 1.00 77.44 199 VAL A CA 1
ATOM 1480 C C . VAL A 1 199 ? 16.972 3.732 -35.188 1.00 77.44 199 VAL A C 1
ATOM 1482 O O . VAL A 1 199 ? 17.350 4.900 -35.090 1.00 77.44 199 VAL A O 1
ATOM 1485 N N . ASP A 1 200 ? 17.754 2.751 -35.616 1.00 77.00 200 ASP A N 1
ATOM 1486 C CA . ASP A 1 200 ? 19.089 2.990 -36.136 1.00 77.00 200 ASP A CA 1
ATOM 1487 C C . ASP A 1 200 ? 18.985 3.812 -37.429 1.00 77.00 200 ASP A C 1
ATOM 1489 O O . ASP A 1 200 ? 18.352 3.404 -38.405 1.00 77.00 200 ASP A O 1
ATOM 1493 N N . ALA A 1 201 ? 19.594 4.998 -37.427 1.00 76.94 201 ALA A N 1
ATOM 1494 C CA . ALA A 1 201 ? 19.466 5.960 -38.518 1.00 76.94 201 ALA A CA 1
ATOM 1495 C C . ALA A 1 201 ? 20.094 5.480 -39.839 1.00 76.94 201 ALA A C 1
ATOM 1497 O O . ALA A 1 201 ? 19.751 6.000 -40.899 1.00 76.94 201 ALA A O 1
ATOM 1498 N N . MET A 1 202 ? 21.009 4.508 -39.785 1.00 77.00 202 MET A N 1
ATOM 1499 C CA . MET A 1 202 ? 21.780 4.040 -40.938 1.00 77.00 202 MET A CA 1
ATOM 1500 C C . MET A 1 202 ? 21.205 2.759 -41.545 1.00 77.00 202 MET A C 1
ATOM 1502 O O . MET A 1 202 ? 21.222 2.582 -42.760 1.00 77.00 202 MET A O 1
ATOM 1506 N N . THR A 1 203 ? 20.703 1.859 -40.705 1.00 83.56 203 THR A N 1
ATOM 1507 C CA . THR A 1 203 ? 20.218 0.525 -41.084 1.00 83.56 203 THR A CA 1
ATOM 1508 C C . THR A 1 203 ? 18.696 0.419 -41.048 1.00 83.56 203 THR A C 1
ATOM 1510 O O . THR A 1 203 ? 18.138 -0.527 -41.599 1.00 83.56 203 THR A O 1
ATOM 1513 N N . GLY A 1 204 ? 18.012 1.364 -40.395 1.00 79.19 204 GLY A N 1
ATOM 1514 C CA . GLY A 1 204 ? 16.573 1.302 -40.142 1.00 79.19 204 GLY A CA 1
ATOM 1515 C C . GLY A 1 204 ? 16.172 0.196 -39.161 1.00 79.19 204 GLY A C 1
ATOM 1516 O O . GLY A 1 204 ? 14.980 -0.076 -39.009 1.00 79.19 204 GLY A O 1
ATOM 1517 N N . ALA A 1 205 ? 17.138 -0.462 -38.511 1.00 79.25 205 ALA A N 1
ATOM 1518 C CA . ALA A 1 205 ? 16.869 -1.496 -37.524 1.00 79.25 205 ALA A CA 1
ATOM 1519 C C . ALA A 1 205 ? 16.160 -0.895 -36.305 1.00 79.25 205 ALA A C 1
ATOM 1521 O O . ALA A 1 205 ? 16.508 0.189 -35.840 1.00 79.25 205 ALA A O 1
ATOM 1522 N N . VAL A 1 206 ? 15.160 -1.609 -35.788 1.00 76.94 206 VAL A N 1
ATOM 1523 C CA . VAL A 1 206 ? 14.359 -1.165 -34.645 1.00 76.94 206 VAL A CA 1
ATOM 1524 C C . VAL A 1 206 ? 14.687 -2.036 -33.439 1.00 76.94 206 VAL A C 1
ATOM 1526 O O . VAL A 1 206 ? 14.437 -3.242 -33.473 1.00 76.94 206 VAL A O 1
ATOM 1529 N N . SER A 1 207 ? 15.201 -1.435 -32.370 1.00 78.75 207 SER A N 1
ATOM 1530 C CA . SER A 1 207 ? 15.526 -2.119 -31.113 1.00 78.75 207 SER A CA 1
ATOM 1531 C C . SER A 1 207 ? 14.765 -1.514 -29.927 1.00 78.75 207 SER A C 1
ATOM 1533 O O . SER A 1 207 ? 14.369 -0.351 -29.986 1.00 78.75 207 SER A O 1
ATOM 1535 N N . PRO A 1 208 ? 14.540 -2.269 -28.836 1.00 82.12 208 PRO A N 1
ATOM 1536 C CA . PRO A 1 208 ? 14.057 -1.711 -27.573 1.00 82.12 208 PRO A CA 1
ATOM 1537 C C . PRO A 1 208 ? 14.919 -0.532 -27.114 1.00 82.12 208 PRO A C 1
ATOM 1539 O O . PRO A 1 208 ? 16.145 -0.648 -27.108 1.00 82.12 208 PRO A O 1
ATOM 1542 N N . THR A 1 209 ? 14.295 0.577 -26.712 1.00 85.06 209 THR A N 1
ATOM 1543 C CA . THR A 1 209 ? 15.038 1.694 -26.115 1.00 85.06 209 THR A CA 1
ATOM 1544 C C . THR A 1 209 ? 15.625 1.255 -24.778 1.00 85.06 209 THR A C 1
ATOM 1546 O O . THR A 1 209 ? 14.900 0.771 -23.903 1.00 85.06 209 THR A O 1
ATOM 1549 N N . ARG A 1 210 ? 16.937 1.430 -24.600 1.00 88.75 210 ARG A N 1
ATOM 1550 C CA . ARG A 1 210 ? 17.602 1.136 -23.322 1.00 88.75 210 ARG A CA 1
ATOM 1551 C C . ARG A 1 210 ? 17.150 2.159 -22.263 1.00 88.75 210 ARG A C 1
ATOM 1553 O O . ARG A 1 210 ? 17.162 3.358 -22.551 1.00 88.75 210 ARG A O 1
ATOM 1560 N N . PRO A 1 211 ? 16.758 1.738 -21.045 1.00 90.62 211 PRO A N 1
ATOM 1561 C CA . PRO A 1 211 ? 16.449 2.680 -19.970 1.00 90.62 211 PRO A CA 1
ATOM 1562 C C . PRO A 1 211 ? 17.671 3.551 -19.613 1.00 90.62 211 PRO A C 1
ATOM 1564 O O . PRO A 1 211 ? 18.799 3.079 -19.754 1.00 90.62 211 PRO A O 1
ATOM 1567 N N . PRO A 1 212 ? 17.484 4.795 -19.127 1.00 91.12 212 PRO A N 1
ATOM 1568 C CA . PRO A 1 212 ? 18.598 5.635 -18.682 1.00 91.12 212 PRO A CA 1
ATOM 1569 C C . PRO A 1 212 ? 19.440 4.944 -17.602 1.00 91.12 212 PRO A C 1
ATOM 1571 O O . PRO A 1 212 ? 18.879 4.348 -16.683 1.00 91.12 212 PRO A O 1
ATOM 1574 N N . GLU A 1 213 ? 20.768 5.068 -17.679 1.00 92.94 213 GLU A N 1
ATOM 1575 C CA . GLU A 1 213 ? 21.698 4.341 -16.796 1.00 92.94 213 GLU A CA 1
ATOM 1576 C C . GLU A 1 213 ? 21.438 4.627 -15.305 1.00 92.94 213 GLU A C 1
ATOM 1578 O O . GLU A 1 213 ? 21.355 3.704 -14.501 1.00 92.94 213 GLU A O 1
ATOM 1583 N N . GLU A 1 214 ? 21.158 5.885 -14.949 1.00 93.56 214 GLU A N 1
ATOM 1584 C CA . GLU A 1 214 ? 20.792 6.281 -13.579 1.00 93.56 214 GLU A CA 1
ATOM 1585 C C . GLU A 1 214 ? 19.536 5.543 -13.065 1.00 93.56 214 GLU A C 1
ATOM 1587 O O . GLU A 1 214 ? 19.470 5.138 -11.903 1.00 93.56 214 GLU A O 1
ATOM 1592 N N . GLU A 1 215 ? 18.526 5.325 -13.920 1.00 93.25 215 GLU A N 1
ATOM 1593 C CA . GLU A 1 215 ? 17.325 4.572 -13.532 1.00 93.25 215 GLU A CA 1
ATOM 1594 C C . GLU A 1 215 ? 17.619 3.083 -13.359 1.00 93.25 215 GLU A C 1
ATOM 1596 O O . GLU A 1 215 ? 17.044 2.457 -12.466 1.00 93.25 215 GLU A O 1
ATOM 1601 N N . LEU A 1 216 ? 18.500 2.517 -14.189 1.00 95.44 216 LEU A N 1
ATOM 1602 C CA . LEU A 1 216 ? 18.923 1.120 -14.090 1.00 95.44 216 LEU A CA 1
ATOM 1603 C C . LEU A 1 216 ? 19.688 0.868 -12.789 1.00 95.44 216 LEU A C 1
ATOM 1605 O O . LEU A 1 216 ? 19.348 -0.059 -12.051 1.00 95.44 216 LEU A O 1
ATOM 1609 N N . GLU A 1 217 ? 20.658 1.723 -12.465 1.00 95.56 217 GLU A N 1
ATOM 1610 C CA . GLU A 1 217 ? 21.419 1.663 -11.213 1.00 95.56 217 GLU A CA 1
ATOM 1611 C C . GLU A 1 217 ? 20.505 1.813 -9.994 1.00 95.56 217 GLU A C 1
ATOM 1613 O O . GLU A 1 217 ? 20.564 1.019 -9.046 1.00 95.56 217 GLU A O 1
ATOM 1618 N N . ARG A 1 218 ? 19.597 2.796 -10.029 1.00 95.69 218 ARG A N 1
ATOM 1619 C CA . ARG A 1 218 ? 18.605 3.012 -8.972 1.00 95.69 218 ARG A CA 1
ATOM 1620 C C . ARG A 1 218 ? 17.681 1.805 -8.813 1.00 95.69 218 ARG A C 1
ATOM 1622 O O . ARG A 1 218 ? 17.373 1.417 -7.690 1.00 95.69 218 ARG A O 1
ATOM 1629 N N . PHE A 1 219 ? 17.222 1.208 -9.909 1.00 96.38 219 PHE A N 1
ATOM 1630 C CA . PHE A 1 219 ? 16.330 0.050 -9.870 1.00 96.38 219 PHE A CA 1
ATOM 1631 C C . PHE A 1 219 ? 17.025 -1.204 -9.328 1.00 96.38 219 PHE A C 1
ATOM 1633 O O . PHE A 1 219 ? 16.443 -1.928 -8.513 1.00 96.38 219 PHE A O 1
ATOM 1640 N N . ALA A 1 220 ? 18.269 -1.450 -9.743 1.00 96.19 220 ALA A N 1
ATOM 1641 C CA . ALA A 1 220 ? 19.072 -2.568 -9.263 1.00 96.19 220 ALA A CA 1
ATOM 1642 C C . ALA A 1 220 ? 19.354 -2.443 -7.756 1.00 96.19 220 ALA A C 1
ATOM 1644 O O . ALA A 1 220 ? 19.038 -3.353 -6.990 1.00 96.19 220 ALA A O 1
ATOM 1645 N N . SER A 1 221 ? 19.830 -1.274 -7.314 1.00 95.19 221 SER A N 1
ATOM 1646 C CA . SER A 1 221 ? 20.194 -1.011 -5.912 1.00 95.19 221 SER A CA 1
ATOM 1647 C C . SER A 1 221 ? 19.003 -0.845 -4.959 1.00 95.19 221 SER A C 1
ATOM 1649 O O . SER A 1 221 ? 19.143 -1.062 -3.754 1.00 95.19 221 SER A O 1
ATOM 1651 N N . ALA A 1 222 ? 17.818 -0.476 -5.457 1.00 94.56 222 ALA A N 1
ATOM 1652 C CA . ALA A 1 222 ? 16.637 -0.307 -4.616 1.00 94.56 222 ALA A CA 1
ATOM 1653 C C . ALA A 1 222 ? 16.219 -1.624 -3.948 1.00 94.56 222 ALA A C 1
ATOM 1655 O O . ALA A 1 222 ? 16.190 -2.683 -4.575 1.00 94.56 222 ALA A O 1
ATOM 1656 N N . ARG A 1 223 ? 15.790 -1.554 -2.685 1.00 94.50 223 ARG A N 1
ATOM 1657 C CA . ARG A 1 223 ? 15.186 -2.697 -1.991 1.00 94.50 223 ARG A CA 1
ATOM 1658 C C . ARG A 1 223 ? 13.811 -3.013 -2.588 1.00 94.50 223 ARG A C 1
ATOM 1660 O O . ARG A 1 223 ? 13.002 -2.113 -2.815 1.00 94.50 223 ARG A O 1
ATOM 1667 N N . ALA A 1 224 ? 13.538 -4.296 -2.811 1.00 93.25 224 ALA A N 1
ATOM 1668 C CA . ALA A 1 224 ? 12.209 -4.750 -3.198 1.00 93.25 224 ALA A CA 1
ATOM 1669 C C . ALA A 1 224 ? 11.237 -4.665 -2.010 1.00 93.25 224 ALA A C 1
ATOM 1671 O O . ALA A 1 224 ? 11.587 -5.009 -0.879 1.00 93.25 224 ALA A O 1
ATOM 1672 N N . ASN A 1 225 ? 10.015 -4.206 -2.270 1.00 91.00 225 ASN A N 1
ATOM 1673 C CA . ASN A 1 225 ? 8.959 -4.101 -1.268 1.00 91.00 225 ASN A CA 1
ATOM 1674 C C . ASN A 1 225 ? 8.032 -5.323 -1.344 1.00 91.00 225 ASN A C 1
ATOM 1676 O O . ASN A 1 225 ? 7.759 -5.784 -2.454 1.00 91.00 225 ASN A O 1
ATOM 1680 N N . PRO A 1 226 ? 7.515 -5.828 -0.210 1.00 90.00 226 PRO A N 1
ATOM 1681 C CA . PRO A 1 226 ? 6.515 -6.890 -0.214 1.00 90.00 226 PRO A CA 1
ATOM 1682 C C . PRO A 1 226 ? 5.221 -6.379 -0.844 1.00 90.00 226 PRO A C 1
ATOM 1684 O O . PRO A 1 226 ? 4.811 -5.244 -0.597 1.00 90.00 226 PRO A O 1
ATOM 1687 N N . GLY A 1 227 ? 4.570 -7.197 -1.665 1.00 80.31 227 GLY A N 1
ATOM 1688 C CA . GLY A 1 227 ? 3.422 -6.742 -2.438 1.00 80.31 227 GLY A CA 1
ATOM 1689 C C . GLY A 1 227 ? 2.125 -6.592 -1.642 1.00 80.31 227 GLY A C 1
ATOM 1690 O O . GLY A 1 227 ? 1.197 -5.959 -2.138 1.00 80.31 227 GLY A O 1
ATOM 1691 N N . GLY A 1 228 ? 2.082 -7.040 -0.384 1.00 84.75 228 GLY A N 1
ATOM 1692 C CA . GLY A 1 228 ? 1.057 -6.649 0.579 1.00 84.75 228 GLY A CA 1
ATOM 1693 C C . GLY A 1 228 ? 0.520 -7.791 1.433 1.00 84.75 228 GLY A C 1
ATOM 1694 O O . GLY A 1 228 ? 0.915 -8.946 1.316 1.00 84.75 228 GLY A O 1
ATOM 1695 N N . VAL A 1 229 ? -0.420 -7.441 2.308 1.00 87.88 229 VAL A N 1
ATOM 1696 C CA . VAL A 1 229 ? -1.111 -8.387 3.188 1.00 87.88 229 VAL A CA 1
ATOM 1697 C C . VAL A 1 229 ? -2.595 -8.336 2.871 1.00 87.88 229 VAL A C 1
ATOM 1699 O O . VAL A 1 229 ? -3.182 -7.252 2.789 1.00 87.88 229 VAL A O 1
ATOM 1702 N N . THR A 1 230 ? -3.212 -9.501 2.712 1.00 90.44 230 THR A N 1
ATOM 1703 C CA . THR A 1 230 ? -4.668 -9.643 2.680 1.00 90.44 230 THR A CA 1
ATOM 1704 C C . THR A 1 230 ? -5.147 -9.971 4.084 1.00 90.44 230 THR A C 1
ATOM 1706 O O . THR A 1 230 ? -4.639 -10.901 4.697 1.00 90.44 230 THR A O 1
ATOM 1709 N N . THR A 1 231 ? -6.101 -9.197 4.590 1.00 91.12 231 THR A N 1
ATOM 1710 C CA . THR A 1 231 ? -6.641 -9.350 5.944 1.00 91.12 231 THR A CA 1
ATOM 1711 C C . THR A 1 231 ?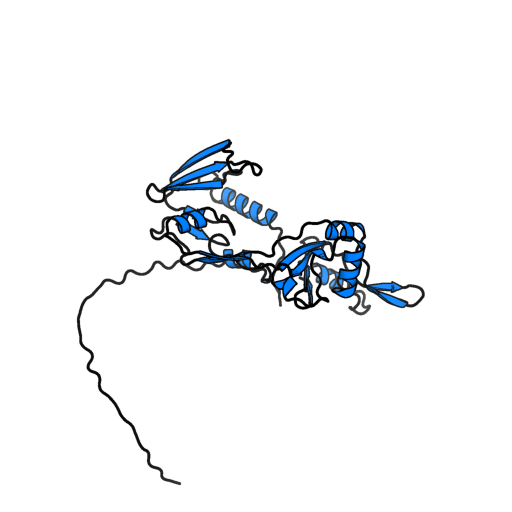 -8.135 -9.573 5.853 1.00 91.12 231 THR A C 1
ATOM 1713 O O . THR A 1 231 ? -8.846 -8.755 5.262 1.00 91.12 231 THR A O 1
ATOM 1716 N N . THR A 1 232 ? -8.609 -10.642 6.482 1.00 92.00 232 THR A N 1
ATOM 1717 C CA . THR A 1 232 ? -10.029 -10.874 6.733 1.00 92.00 232 THR A CA 1
ATOM 1718 C C . THR A 1 232 ? -10.274 -10.954 8.233 1.00 92.00 232 THR A C 1
ATOM 1720 O O . THR A 1 232 ? -9.435 -11.441 8.986 1.00 92.00 232 THR A O 1
ATOM 1723 N N . ILE A 1 233 ? -11.409 -10.417 8.679 1.00 93.56 233 ILE A N 1
ATOM 1724 C CA . ILE A 1 233 ? -11.780 -10.401 10.094 1.00 93.56 233 ILE A CA 1
ATOM 1725 C C . ILE A 1 233 ? -13.219 -10.859 10.278 1.00 93.56 233 ILE A C 1
ATOM 1727 O O . ILE A 1 233 ? -14.081 -10.597 9.435 1.00 93.56 233 ILE A O 1
ATOM 1731 N N . SER A 1 234 ? -13.490 -11.524 11.399 1.00 94.69 234 SER A N 1
ATOM 1732 C CA . SER A 1 234 ? -14.820 -12.061 11.708 1.00 94.69 234 SER A CA 1
ATOM 1733 C C . SER A 1 234 ? -15.892 -10.984 11.924 1.00 94.69 234 SER A C 1
ATOM 1735 O O . SER A 1 234 ? -17.071 -11.228 11.662 1.00 94.69 234 SER A O 1
ATOM 1737 N N . SER A 1 235 ? -15.505 -9.796 12.396 1.00 94.12 235 SER A N 1
ATOM 1738 C CA . SER A 1 235 ? -16.397 -8.667 12.680 1.00 94.12 235 SER A CA 1
ATOM 1739 C C . SER A 1 235 ? -15.675 -7.341 12.457 1.00 94.12 235 SER A C 1
ATOM 1741 O O . SER A 1 235 ? -14.501 -7.216 12.778 1.00 94.12 235 SER A O 1
ATOM 1743 N N . LEU A 1 236 ? -16.390 -6.332 11.947 1.00 94.88 236 LEU A N 1
ATOM 1744 C CA . LEU A 1 236 ? -15.866 -4.969 11.750 1.00 94.88 236 LEU A CA 1
ATOM 1745 C C . LEU A 1 236 ? -15.975 -4.090 13.007 1.00 94.88 236 LEU A C 1
ATOM 1747 O O . LEU A 1 236 ? -15.724 -2.890 12.942 1.00 94.88 236 LEU A O 1
ATOM 1751 N N . ALA A 1 237 ? -16.414 -4.656 14.127 1.00 94.50 237 ALA A N 1
ATOM 1752 C CA . ALA A 1 237 ? -16.582 -3.951 15.388 1.00 94.50 237 ALA A CA 1
ATOM 1753 C C . ALA A 1 237 ? -16.335 -4.887 16.575 1.00 94.50 237 ALA A C 1
ATOM 1755 O O . ALA A 1 237 ? -16.539 -6.102 16.453 1.00 94.50 237 ALA A O 1
ATOM 1756 N N . ALA A 1 238 ? -15.953 -4.292 17.705 1.00 93.06 238 ALA A N 1
ATOM 1757 C CA . ALA A 1 238 ? -15.938 -4.939 19.012 1.00 93.06 238 ALA A CA 1
ATOM 1758 C C . ALA A 1 238 ? -17.325 -5.488 19.371 1.00 93.06 238 ALA A C 1
ATOM 1760 O O . ALA A 1 238 ? -18.352 -5.021 18.861 1.00 93.06 238 ALA A O 1
ATOM 1761 N N . ARG A 1 239 ? -17.368 -6.482 20.262 1.00 90.81 239 ARG A N 1
ATOM 1762 C CA . ARG A 1 239 ? -18.619 -7.168 20.638 1.00 90.81 239 ARG A CA 1
ATOM 1763 C C . ARG A 1 239 ? -19.634 -6.224 21.277 1.00 90.81 239 ARG A C 1
ATOM 1765 O O . ARG A 1 239 ? -20.838 -6.397 21.086 1.00 90.81 239 ARG A O 1
ATOM 1772 N N . ASP A 1 240 ? -19.150 -5.242 22.023 1.00 90.56 240 ASP A N 1
ATOM 1773 C CA . ASP A 1 240 ? -19.947 -4.225 22.711 1.00 90.56 240 ASP A CA 1
ATOM 1774 C C . ASP A 1 240 ? -20.341 -3.036 21.806 1.00 90.56 240 ASP A C 1
ATOM 1776 O O . ASP A 1 240 ? -21.195 -2.227 22.174 1.00 90.56 240 ASP A O 1
ATOM 1780 N N . GLY A 1 241 ? -19.759 -2.949 20.605 1.00 93.06 241 GLY A N 1
ATOM 1781 C CA . GLY A 1 241 ? -19.987 -1.886 19.631 1.00 93.06 241 GLY A CA 1
ATOM 1782 C C . GLY A 1 241 ? -19.295 -0.554 19.939 1.00 93.06 241 GLY A C 1
ATOM 1783 O O . GLY A 1 241 ? -19.619 0.431 19.274 1.00 93.06 241 GLY A O 1
ATOM 1784 N N . THR A 1 242 ? -18.374 -0.496 20.906 1.00 95.69 242 THR A N 1
ATOM 1785 C CA . THR A 1 242 ? -17.649 0.742 21.265 1.00 95.69 242 THR A CA 1
ATOM 1786 C C . THR A 1 242 ? -16.441 1.008 20.372 1.00 95.69 242 THR A C 1
ATOM 1788 O O . THR A 1 242 ? -15.969 2.142 20.293 1.00 95.69 242 THR A O 1
ATOM 1791 N N . VAL A 1 243 ? -15.971 -0.008 19.645 1.00 97.50 243 VAL A N 1
ATOM 1792 C CA . VAL A 1 243 ? -14.862 0.106 18.692 1.00 97.50 243 VAL A CA 1
ATOM 1793 C C . VAL A 1 243 ? -15.293 -0.388 17.317 1.00 97.50 243 VAL A C 1
ATOM 1795 O O . VAL A 1 243 ? -15.880 -1.462 17.194 1.00 97.50 243 VAL A O 1
ATOM 1798 N N . ALA A 1 244 ? -14.983 0.377 16.271 1.00 97.44 244 ALA A N 1
ATOM 1799 C CA . ALA A 1 244 ? -15.236 0.017 14.879 1.00 97.44 244 ALA A CA 1
ATOM 1800 C C . ALA A 1 244 ? -13.946 0.083 14.054 1.00 97.44 244 ALA A C 1
ATOM 1802 O O . ALA A 1 244 ? -13.187 1.043 14.148 1.00 97.44 244 ALA A O 1
ATOM 1803 N N . LEU A 1 245 ? -13.722 -0.915 13.205 1.00 96.75 245 LEU A N 1
ATOM 1804 C CA . LEU A 1 245 ? -12.600 -0.976 12.274 1.00 96.75 245 LEU A CA 1
ATOM 1805 C C . LEU A 1 245 ? -13.066 -0.513 10.890 1.00 96.75 245 LEU A C 1
ATOM 1807 O O . LEU A 1 245 ? -14.115 -0.944 10.402 1.00 96.75 245 LEU A O 1
ATOM 1811 N N . ILE A 1 246 ? -12.277 0.335 10.227 1.00 95.56 246 ILE A N 1
ATOM 1812 C CA . ILE A 1 246 ? -12.550 0.783 8.858 1.00 95.56 246 ILE A CA 1
ATOM 1813 C C . ILE A 1 246 ? -11.311 0.709 7.965 1.00 95.56 246 ILE A C 1
ATOM 1815 O O . ILE A 1 246 ? -10.164 0.826 8.395 1.00 95.56 246 ILE A O 1
ATOM 1819 N N . GLY A 1 247 ? -11.554 0.534 6.671 1.00 91.94 247 GLY A N 1
ATOM 1820 C CA . GLY A 1 247 ? -10.501 0.453 5.670 1.00 91.94 247 GLY A CA 1
ATOM 1821 C C . GLY A 1 247 ? -9.522 -0.691 5.898 1.00 91.94 247 GLY A C 1
ATOM 1822 O O . GLY A 1 247 ? -9.960 -1.757 6.300 1.00 91.94 247 GLY A O 1
ATOM 1823 N N . ASP A 1 248 ? -8.219 -0.497 5.672 1.00 92.38 248 ASP A N 1
ATOM 1824 C CA . ASP A 1 248 ? -7.254 -1.608 5.800 1.00 92.38 248 ASP A CA 1
ATOM 1825 C C . ASP A 1 248 ? -7.081 -2.111 7.241 1.00 92.38 248 ASP A C 1
ATOM 1827 O O . ASP A 1 248 ? -6.554 -3.204 7.435 1.00 92.38 248 ASP A O 1
ATOM 1831 N N . ALA A 1 249 ? -7.555 -1.359 8.243 1.00 94.12 249 ALA A N 1
ATOM 1832 C CA . ALA A 1 249 ? -7.669 -1.876 9.605 1.00 94.12 249 ALA A CA 1
ATOM 1833 C C . ALA A 1 249 ? -8.734 -2.979 9.690 1.00 94.12 249 ALA A C 1
ATOM 1835 O O . ALA A 1 249 ? -8.542 -3.961 10.400 1.00 94.12 249 ALA A O 1
ATOM 1836 N N . ALA A 1 250 ? -9.819 -2.841 8.922 1.00 92.62 250 ALA A N 1
ATOM 1837 C CA . ALA A 1 250 ? -10.909 -3.804 8.814 1.00 92.62 250 ALA A CA 1
ATOM 1838 C C . ALA A 1 250 ? -10.650 -4.906 7.776 1.00 92.62 250 ALA A C 1
ATOM 1840 O O . ALA A 1 250 ? -10.896 -6.080 8.025 1.00 92.62 250 ALA A O 1
ATOM 1841 N N . HIS A 1 251 ? -10.213 -4.530 6.581 1.00 89.25 251 HIS A N 1
ATOM 1842 C CA . HIS A 1 251 ? -9.989 -5.445 5.473 1.00 89.25 251 HIS A CA 1
ATOM 1843 C C . HIS A 1 251 ? -8.872 -4.906 4.584 1.00 89.25 251 HIS A C 1
ATOM 1845 O O . HIS A 1 251 ? -8.972 -3.815 4.025 1.00 89.25 251 HIS A O 1
ATOM 1851 N N . SER A 1 252 ? -7.810 -5.676 4.403 1.00 88.75 252 SER A N 1
ATOM 1852 C CA . SER A 1 252 ? -6.752 -5.329 3.455 1.00 88.75 252 SER A CA 1
ATOM 1853 C C . SER A 1 252 ? -6.753 -6.325 2.310 1.00 88.75 252 SER A C 1
ATOM 1855 O O . SER A 1 252 ? -7.177 -7.469 2.459 1.00 88.75 252 SER A O 1
ATOM 1857 N N . MET A 1 253 ? -6.318 -5.873 1.144 1.00 83.75 253 MET A N 1
ATOM 1858 C CA . MET A 1 253 ? -6.302 -6.668 -0.073 1.00 83.75 253 MET A CA 1
ATOM 1859 C C . MET A 1 253 ? -5.050 -6.342 -0.867 1.00 83.75 253 MET A C 1
ATOM 1861 O O . MET A 1 253 ? -4.513 -5.236 -0.770 1.00 83.75 253 MET A O 1
ATOM 1865 N N . TRP A 1 254 ? -4.629 -7.293 -1.692 1.00 77.56 254 TRP A N 1
ATOM 1866 C CA . TRP A 1 254 ? -3.504 -7.096 -2.587 1.00 77.56 254 TRP A CA 1
ATOM 1867 C C . TRP A 1 254 ? -3.733 -5.895 -3.536 1.00 77.56 254 TRP A C 1
ATOM 1869 O O . TRP A 1 254 ? -4.822 -5.754 -4.111 1.00 77.56 254 TRP A O 1
ATOM 1879 N N . PRO A 1 255 ? -2.735 -5.014 -3.735 1.00 71.25 255 PRO A N 1
ATOM 1880 C CA . PRO A 1 255 ? -2.899 -3.746 -4.446 1.00 71.25 255 PRO A CA 1
ATOM 1881 C C . PRO A 1 255 ? -3.107 -3.887 -5.960 1.00 71.25 255 PRO A C 1
ATOM 1883 O O . PRO A 1 255 ? -3.450 -2.897 -6.604 1.00 71.25 255 PRO A O 1
ATOM 1886 N N . SER A 1 256 ? -2.966 -5.086 -6.538 1.00 61.50 256 SER A N 1
ATOM 1887 C CA . SER A 1 256 ? -3.121 -5.333 -7.987 1.00 61.50 256 SER A CA 1
ATOM 1888 C C . SER A 1 256 ? -4.481 -4.902 -8.543 1.00 61.50 256 SER A C 1
ATOM 1890 O O . SER A 1 256 ? -4.585 -4.536 -9.710 1.00 61.50 256 SER A O 1
ATOM 1892 N N . LEU A 1 257 ? -5.524 -4.890 -7.710 1.00 60.12 257 LEU A N 1
ATOM 1893 C CA . LEU A 1 257 ? -6.860 -4.448 -8.111 1.00 60.12 257 LEU A CA 1
ATOM 1894 C C . LEU A 1 257 ? -7.016 -2.916 -8.110 1.00 60.12 257 LEU A C 1
ATOM 1896 O O . LEU A 1 257 ? -8.026 -2.402 -8.596 1.00 60.12 257 LEU A O 1
ATOM 1900 N N . GLY A 1 258 ? -6.067 -2.170 -7.532 1.00 59.47 258 GLY A N 1
ATOM 1901 C CA . GLY A 1 258 ? -6.145 -0.711 -7.390 1.00 59.47 258 GLY A CA 1
ATOM 1902 C C . GLY A 1 258 ? -7.380 -0.233 -6.613 1.00 59.47 258 GLY A C 1
ATOM 1903 O O . GLY A 1 258 ? -7.768 0.927 -6.716 1.00 59.47 258 GLY A O 1
ATOM 1904 N N . GLN A 1 259 ? -8.042 -1.131 -5.871 1.00 57.41 259 GLN A N 1
ATOM 1905 C CA . GLN A 1 259 ? -9.308 -0.856 -5.190 1.00 57.41 259 GLN A CA 1
ATOM 1906 C C . GLN A 1 259 ? -9.159 -0.612 -3.693 1.00 57.41 259 GLN A C 1
ATOM 1908 O O . GLN A 1 259 ? -10.160 -0.264 -3.084 1.00 57.41 259 GLN A O 1
ATOM 1913 N N . GLY A 1 260 ? -7.965 -0.739 -3.101 1.00 56.06 260 GLY A N 1
ATOM 1914 C CA . GLY A 1 260 ? -7.776 -0.545 -1.656 1.00 56.06 260 GLY A CA 1
ATOM 1915 C C . GLY A 1 260 ? -8.402 0.768 -1.176 1.00 56.06 260 GLY A C 1
ATOM 1916 O O . GLY A 1 260 ? -9.337 0.759 -0.381 1.00 56.06 260 GLY A O 1
ATOM 1917 N N . CYS A 1 261 ? -8.014 1.895 -1.779 1.00 58.75 261 CYS A N 1
ATOM 1918 C CA . CYS A 1 261 ? -8.606 3.200 -1.468 1.00 58.75 261 CYS A CA 1
ATOM 1919 C C . CYS A 1 261 ? -10.114 3.275 -1.779 1.00 58.75 261 CYS A C 1
ATOM 1921 O O . CYS A 1 261 ? -10.886 3.773 -0.968 1.00 58.75 261 CYS A O 1
ATOM 1923 N N . ASN A 1 262 ? -10.575 2.726 -2.905 1.00 60.78 262 ASN A N 1
ATOM 1924 C CA . ASN A 1 262 ? -11.990 2.792 -3.298 1.00 60.78 262 ASN A CA 1
ATOM 1925 C C . ASN A 1 262 ? -12.912 1.945 -2.407 1.00 60.78 262 ASN A C 1
ATOM 1927 O O . ASN A 1 262 ? -14.047 2.336 -2.132 1.00 60.78 262 ASN A O 1
ATOM 1931 N N . ALA A 1 263 ? -12.435 0.787 -1.952 1.00 51.03 263 ALA A N 1
ATOM 1932 C CA . ALA A 1 263 ? -13.156 -0.105 -1.058 1.00 51.03 263 ALA A CA 1
ATOM 1933 C C . ALA A 1 263 ? -13.312 0.524 0.331 1.00 51.03 263 ALA A C 1
ATOM 1935 O O . ALA A 1 263 ? -14.382 0.397 0.921 1.00 51.03 263 ALA A O 1
ATOM 1936 N N . ARG A 1 264 ? -12.313 1.296 0.795 1.00 48.03 264 ARG A N 1
ATOM 1937 C CA . ARG A 1 264 ? -12.395 2.094 2.034 1.00 48.03 264 ARG A CA 1
ATOM 1938 C C . ARG A 1 264 ? -13.564 3.085 2.023 1.00 48.03 264 ARG A C 1
ATOM 1940 O O . ARG A 1 264 ? -14.197 3.287 3.053 1.00 48.03 264 ARG A O 1
ATOM 1947 N N . TRP A 1 265 ? -13.868 3.689 0.870 1.00 36.19 265 TRP A N 1
ATOM 1948 C CA . TRP A 1 265 ? -14.959 4.666 0.737 1.00 36.19 265 TRP A CA 1
ATOM 1949 C C . TRP A 1 265 ? -16.349 4.047 0.561 1.00 36.19 265 TRP A C 1
ATOM 1951 O O . TRP A 1 265 ? -17.354 4.743 0.744 1.00 36.19 265 TRP A O 1
ATOM 1961 N N . ARG A 1 266 ? -16.462 2.762 0.199 1.00 26.86 266 ARG A N 1
ATOM 1962 C CA . ARG A 1 266 ? -17.773 2.136 -0.020 1.00 26.86 266 ARG A CA 1
ATOM 1963 C C . ARG A 1 266 ? -18.478 1.892 1.313 1.00 26.86 266 ARG A C 1
ATOM 1965 O O . ARG A 1 266 ? -18.281 0.887 1.984 1.00 26.86 266 ARG A O 1
ATOM 1972 N N . ARG A 1 267 ? -19.381 2.814 1.645 1.00 24.97 267 ARG A N 1
ATOM 1973 C CA . ARG A 1 267 ? -20.316 2.737 2.769 1.00 24.97 267 ARG A CA 1
ATOM 1974 C C . ARG A 1 267 ? -21.177 1.471 2.664 1.00 24.97 267 ARG A C 1
ATOM 1976 O O . ARG A 1 267 ? -22.191 1.465 1.967 1.00 24.97 267 ARG A O 1
ATOM 1983 N N . ARG A 1 268 ? -20.834 0.410 3.396 1.00 26.83 268 ARG A N 1
ATOM 1984 C CA . ARG A 1 268 ? -21.845 -0.566 3.818 1.00 26.83 268 ARG A CA 1
ATOM 1985 C C . ARG A 1 268 ? -22.544 0.059 5.016 1.00 26.83 268 ARG A C 1
ATOM 1987 O O . ARG A 1 268 ? -21.918 0.308 6.039 1.00 26.83 268 ARG A O 1
ATOM 1994 N N . SER A 1 269 ? -23.824 0.390 4.872 1.00 26.91 269 SER A N 1
ATOM 1995 C CA . SER A 1 269 ? -24.654 0.759 6.015 1.00 26.91 269 SER A CA 1
ATOM 1996 C C . SER A 1 269 ? -24.527 -0.350 7.058 1.00 26.91 269 SER A C 1
ATOM 1998 O O . SER A 1 269 ? -24.968 -1.471 6.800 1.00 26.91 269 SER A O 1
ATOM 2000 N N . ILE A 1 270 ? -23.908 -0.056 8.201 1.00 32.50 270 ILE A N 1
ATOM 2001 C CA . ILE A 1 270 ? -23.944 -0.931 9.370 1.00 32.50 270 ILE A CA 1
ATOM 2002 C C . ILE A 1 270 ? -25.400 -0.911 9.841 1.00 32.50 270 ILE A C 1
ATOM 2004 O O . ILE A 1 270 ? -25.836 -0.040 10.590 1.00 32.50 270 ILE A O 1
ATOM 2008 N N . SER A 1 271 ? -26.213 -1.808 9.287 1.00 28.56 271 SER A N 1
ATOM 2009 C CA . SER A 1 271 ? -27.573 -2.019 9.752 1.00 28.56 271 SER A CA 1
ATOM 2010 C C . SER A 1 271 ? -27.475 -2.710 11.104 1.00 28.56 271 SER A C 1
ATOM 2012 O O . SER A 1 271 ? -27.006 -3.847 11.172 1.00 28.56 271 SER A O 1
ATOM 2014 N N . ARG A 1 272 ? -27.913 -2.027 12.171 1.00 26.00 272 ARG A N 1
ATOM 2015 C CA . ARG A 1 272 ? -28.102 -2.639 13.495 1.00 26.00 272 ARG A CA 1
ATOM 2016 C C . ARG A 1 272 ? -28.860 -3.961 13.316 1.00 26.00 272 ARG A C 1
ATOM 2018 O O . ARG A 1 272 ? -29.884 -3.953 12.621 1.00 26.00 272 ARG A O 1
ATOM 2025 N N . PRO A 1 273 ? -28.428 -5.077 13.927 1.00 31.86 273 PRO A N 1
ATOM 2026 C CA . PRO A 1 273 ? -29.274 -6.255 13.993 1.00 31.86 273 PRO A CA 1
ATOM 2027 C C . PRO A 1 273 ? -30.568 -5.850 14.706 1.00 31.86 273 PRO A C 1
ATOM 2029 O O . PRO A 1 273 ? -30.558 -5.426 15.861 1.00 31.86 273 PRO A O 1
ATOM 2032 N N . ARG A 1 274 ? -31.693 -5.907 13.984 1.00 28.64 274 ARG A N 1
ATOM 2033 C CA . ARG A 1 274 ? -33.020 -5.753 14.583 1.00 28.64 274 ARG A CA 1
ATOM 2034 C C . ARG A 1 274 ? -33.170 -6.864 15.615 1.00 28.64 274 ARG A C 1
ATOM 2036 O O . ARG A 1 274 ? -33.225 -8.036 15.252 1.00 28.64 274 ARG A O 1
ATOM 2043 N N . SER A 1 275 ? -33.251 -6.497 16.887 1.00 34.22 275 SER A N 1
ATOM 2044 C CA . SER A 1 275 ? -33.682 -7.398 17.945 1.00 34.22 275 SER A CA 1
ATOM 2045 C C . SER A 1 275 ? -35.108 -7.863 17.633 1.00 34.22 275 SER A C 1
ATOM 2047 O O . SER A 1 275 ? -36.070 -7.101 17.701 1.00 34.22 275 SER A O 1
ATOM 2049 N N . SER A 1 276 ? -35.260 -9.124 17.231 1.00 30.92 276 SER A N 1
ATOM 2050 C CA . SER A 1 276 ? -36.571 -9.765 17.156 1.00 30.92 276 SER A CA 1
ATOM 2051 C C . SER A 1 276 ? -37.029 -10.113 18.577 1.00 30.92 276 SER A C 1
ATOM 2053 O O . SER A 1 276 ? -36.282 -10.803 19.281 1.00 30.92 276 SER A O 1
ATOM 2055 N N . PRO A 1 277 ? -38.233 -9.716 19.024 1.00 32.72 277 PRO A N 1
ATOM 2056 C CA . PRO A 1 277 ? -38.751 -10.170 20.304 1.00 32.72 277 PRO A CA 1
ATOM 2057 C C . PRO A 1 277 ? -39.013 -11.676 20.236 1.00 32.72 277 PRO A C 1
ATOM 2059 O O . PRO A 1 277 ? -39.744 -12.152 19.364 1.00 32.72 277 PRO A O 1
ATOM 2062 N N . ARG A 1 278 ? -38.436 -12.429 21.178 1.00 35.25 278 ARG A N 1
ATOM 2063 C CA . ARG A 1 278 ? -38.809 -13.823 21.434 1.00 35.25 278 ARG A CA 1
ATOM 2064 C C . ARG A 1 278 ? -40.320 -13.895 21.680 1.00 35.25 278 ARG A C 1
ATOM 2066 O O . ARG A 1 278 ? -40.811 -13.357 22.666 1.00 35.25 278 ARG A O 1
ATOM 2073 N N . ARG A 1 279 ? -41.051 -14.613 20.826 1.00 31.36 279 ARG A N 1
ATOM 2074 C CA . ARG A 1 279 ? -42.360 -15.181 21.170 1.00 31.36 279 ARG A CA 1
ATOM 2075 C C . ARG A 1 279 ? -42.267 -16.691 21.044 1.00 31.36 279 ARG A C 1
ATOM 2077 O O . ARG A 1 279 ? -42.134 -17.230 19.950 1.00 31.36 279 ARG A O 1
ATOM 2084 N N . GLY A 1 280 ? -42.298 -17.355 22.195 1.00 32.97 280 GLY A N 1
ATOM 2085 C CA . GLY A 1 280 ? -42.529 -18.785 22.274 1.00 32.97 280 GLY A CA 1
ATOM 2086 C C . GLY A 1 280 ? -43.951 -19.106 21.823 1.00 32.97 280 GLY A C 1
ATOM 2087 O O . GLY A 1 280 ? -44.901 -18.466 22.260 1.00 32.97 280 GLY A O 1
ATOM 2088 N N . ALA A 1 281 ? -44.078 -20.093 20.945 1.00 30.95 281 ALA A N 1
ATOM 2089 C CA . ALA A 1 281 ? -45.265 -20.924 20.810 1.00 30.95 281 ALA A CA 1
ATOM 2090 C C . ALA A 1 281 ? -44.871 -22.171 20.015 1.00 30.95 281 ALA A C 1
ATOM 2092 O O . ALA A 1 281 ? -44.650 -22.144 18.805 1.00 30.95 281 ALA A O 1
ATOM 2093 N N . THR A 1 282 ? -44.747 -23.275 20.737 1.00 36.31 282 THR A N 1
ATOM 2094 C CA . THR A 1 282 ? -44.642 -24.635 20.226 1.00 36.31 282 THR A CA 1
ATOM 2095 C C . THR A 1 282 ? -45.831 -24.954 19.319 1.00 36.31 282 THR A C 1
ATOM 2097 O O . THR A 1 282 ? -46.977 -24.983 19.761 1.00 36.31 282 THR A O 1
ATOM 2100 N N . ARG A 1 283 ? -45.577 -25.284 18.048 1.00 27.62 283 ARG A N 1
ATOM 2101 C CA . ARG A 1 283 ? -46.554 -26.017 17.233 1.00 27.62 283 ARG A CA 1
ATOM 2102 C C . ARG A 1 283 ? -45.845 -27.030 16.339 1.00 27.62 283 ARG A C 1
ATOM 2104 O O . ARG A 1 283 ? -45.182 -26.684 15.366 1.00 27.62 283 ARG A O 1
ATOM 2111 N N . ARG A 1 284 ? -45.973 -28.301 16.729 1.00 29.30 284 ARG A N 1
ATOM 2112 C CA . ARG A 1 284 ? -45.485 -29.489 16.016 1.00 29.30 284 ARG A CA 1
ATOM 2113 C C . ARG A 1 284 ? -46.002 -29.483 14.570 1.00 29.30 284 ARG A C 1
ATOM 2115 O O . ARG A 1 284 ? -47.213 -29.485 14.360 1.00 29.30 284 ARG A O 1
ATOM 2122 N N . LYS A 1 285 ? -45.103 -29.528 13.580 1.00 28.69 285 LYS A N 1
ATOM 2123 C CA . LYS A 1 285 ? -45.456 -29.832 12.184 1.00 28.69 285 LYS A CA 1
ATOM 2124 C C . LYS A 1 285 ? -45.427 -31.346 11.969 1.00 28.69 285 LYS A C 1
ATOM 2126 O O . LYS A 1 285 ? -44.413 -32.001 12.184 1.00 28.69 285 LYS A O 1
ATOM 2131 N N . ARG A 1 286 ? -46.582 -31.879 11.571 1.00 25.09 286 ARG A N 1
ATOM 2132 C CA . ARG A 1 286 ? -46.808 -33.259 11.131 1.00 25.09 286 ARG A CA 1
ATOM 2133 C C . ARG A 1 286 ? -46.242 -33.397 9.714 1.00 25.09 286 ARG A C 1
ATOM 2135 O O . ARG A 1 286 ? -46.611 -32.614 8.843 1.00 25.09 286 ARG A O 1
ATOM 2142 N N . TRP A 1 287 ? -45.370 -34.372 9.493 1.00 24.16 287 TRP A N 1
ATOM 2143 C CA . TRP A 1 287 ? -44.909 -34.757 8.161 1.00 24.16 287 TRP A CA 1
ATOM 2144 C C . TRP A 1 287 ? -46.020 -35.545 7.456 1.00 24.16 287 TRP A C 1
ATOM 2146 O O . TRP A 1 287 ? -46.549 -36.504 8.020 1.00 24.16 287 TRP A O 1
ATOM 2156 N N . ARG A 1 288 ? -46.395 -35.135 6.240 1.00 25.67 288 ARG A N 1
ATOM 2157 C CA . ARG A 1 288 ? -47.156 -35.965 5.297 1.00 25.67 288 ARG A CA 1
ATOM 2158 C C . ARG A 1 288 ? -46.275 -36.187 4.076 1.00 25.67 288 ARG A C 1
ATOM 2160 O O . ARG A 1 288 ? -45.871 -35.236 3.418 1.00 25.67 288 ARG A O 1
ATOM 2167 N N . THR A 1 289 ? -45.963 -37.451 3.854 1.00 29.09 289 THR A N 1
ATOM 2168 C CA . THR A 1 289 ? -45.297 -38.011 2.686 1.00 29.09 289 THR A CA 1
ATOM 2169 C C . THR A 1 289 ? -46.239 -37.986 1.482 1.00 29.09 289 THR A C 1
ATOM 2171 O O . THR A 1 289 ? -47.429 -38.278 1.611 1.00 29.09 289 THR A O 1
ATOM 2174 N N . SER A 1 290 ? -45.708 -37.648 0.310 1.00 27.84 290 SER A N 1
ATOM 2175 C CA . SER A 1 290 ? -46.367 -37.830 -0.984 1.00 27.84 290 SER A CA 1
ATOM 2176 C C . SER A 1 290 ? -45.425 -38.612 -1.897 1.00 27.84 290 SER A C 1
ATOM 2178 O O . SER A 1 290 ? -44.333 -38.137 -2.205 1.00 27.84 290 SER A O 1
ATOM 2180 N N . THR A 1 291 ? -45.852 -39.805 -2.300 1.00 29.75 291 THR A N 1
ATOM 2181 C CA . THR A 1 291 ? -45.267 -40.633 -3.370 1.00 29.75 291 THR A CA 1
ATOM 2182 C C . THR A 1 291 ? -46.193 -40.579 -4.613 1.00 29.75 291 THR A C 1
ATOM 2184 O O . THR A 1 291 ? -47.247 -39.947 -4.531 1.00 29.75 291 THR A O 1
ATOM 2187 N N . PRO A 1 292 ? -45.802 -41.118 -5.787 1.00 34.69 292 PRO A N 1
ATOM 2188 C CA . PRO A 1 292 ? -45.610 -40.374 -7.034 1.00 34.69 292 PRO A CA 1
ATOM 2189 C C . PRO A 1 292 ? -46.740 -40.568 -8.068 1.00 34.69 292 PRO A C 1
ATOM 2191 O O . PRO A 1 292 ? -47.525 -41.508 -7.982 1.00 34.69 292 PRO A O 1
ATOM 2194 N N . CYS A 1 293 ? -46.792 -39.700 -9.084 1.00 26.28 293 CYS A N 1
ATOM 2195 C CA . CYS A 1 293 ? -47.703 -39.838 -10.226 1.00 26.28 293 CYS A CA 1
ATOM 2196 C C . CYS A 1 293 ? -47.009 -40.564 -11.392 1.00 26.28 293 CYS A C 1
ATOM 2198 O O . CYS A 1 293 ? -46.137 -39.995 -12.050 1.00 26.28 293 CYS A O 1
ATOM 2200 N N . GLU A 1 294 ? -47.427 -41.805 -11.653 1.00 30.05 294 GLU A N 1
ATOM 2201 C CA . GLU A 1 294 ? -47.264 -42.497 -12.937 1.00 30.05 294 GLU A CA 1
ATOM 2202 C C . GLU A 1 294 ? -48.272 -41.966 -13.968 1.00 30.05 294 GLU A C 1
ATOM 2204 O O . GLU A 1 294 ? -49.384 -41.554 -13.634 1.00 30.05 294 GLU A O 1
ATOM 2209 N N . GLY A 1 295 ? -47.853 -41.939 -15.234 1.00 30.05 295 GLY A N 1
ATOM 2210 C CA . GLY A 1 295 ? -48.551 -41.245 -16.312 1.00 30.05 295 GLY A CA 1
ATOM 2211 C C . GLY A 1 295 ? -49.692 -42.001 -16.990 1.00 30.05 295 GLY A C 1
ATOM 2212 O O . GLY A 1 295 ? -50.032 -43.128 -16.646 1.00 30.05 295 GLY A O 1
ATOM 2213 N N . ARG A 1 296 ? -50.242 -41.365 -18.034 1.00 29.88 296 ARG A N 1
ATOM 2214 C CA . ARG A 1 296 ? -50.899 -42.011 -19.183 1.00 29.88 296 ARG A CA 1
ATOM 2215 C C . ARG A 1 296 ? -51.003 -41.039 -20.366 1.00 29.88 296 ARG A C 1
ATOM 2217 O O . ARG A 1 296 ? -51.341 -39.873 -20.203 1.00 29.88 296 ARG A O 1
ATOM 2224 N N . ARG A 1 297 ? -50.675 -41.570 -21.549 1.00 32.25 297 ARG A N 1
ATOM 2225 C CA . ARG A 1 297 ? -50.800 -40.991 -22.900 1.00 32.25 297 ARG A CA 1
ATOM 2226 C C . ARG A 1 297 ? -52.253 -41.020 -23.401 1.00 32.25 297 ARG A C 1
ATOM 2228 O O . ARG A 1 297 ? -52.984 -41.919 -22.997 1.00 32.25 297 ARG A O 1
ATOM 2235 N N . CYS A 1 298 ? -52.583 -40.148 -24.364 1.00 30.77 298 CYS A N 1
ATOM 2236 C CA . CYS A 1 298 ? -53.207 -40.408 -25.693 1.00 30.77 298 CYS A CA 1
ATOM 2237 C C . CYS A 1 298 ? -53.631 -39.052 -26.305 1.00 30.77 298 CYS A C 1
ATOM 2239 O O . CYS A 1 298 ? -54.323 -38.301 -25.631 1.00 30.77 298 CYS A O 1
ATOM 2241 N N . GLY A 1 299 ? -53.093 -38.618 -27.455 1.00 30.83 299 GLY A N 1
ATOM 2242 C CA . GLY A 1 299 ? -53.630 -38.824 -28.824 1.00 30.83 299 GLY A CA 1
ATOM 2243 C C . GLY A 1 299 ? -54.315 -37.516 -29.286 1.00 30.83 299 GLY A C 1
ATOM 2244 O O . GLY A 1 299 ? -55.023 -36.924 -28.486 1.00 30.83 299 GLY A O 1
ATOM 2245 N N . ARG A 1 300 ? -54.147 -36.943 -30.481 1.00 31.62 300 ARG A N 1
ATOM 2246 C CA . ARG A 1 300 ? -53.670 -37.372 -31.804 1.00 31.62 300 ARG A CA 1
ATOM 2247 C C . ARG A 1 300 ? -52.599 -36.419 -32.333 1.00 31.62 300 ARG A C 1
ATOM 2249 O O . ARG A 1 300 ? -52.566 -35.271 -31.842 1.00 31.62 300 ARG A O 1
#